Protein AF-A0A9D9YQU1-F1 (afdb_monomer_lite)

pLDDT: mean 90.92, std 12.23, range [33.59, 98.25]

Radius of gyration: 19.19 Å; chains: 1; bounding box: 47×37×56 Å

Secondary structure (DSSP, 8-state):
-----PPSEEEEEEE--TTBPPEEEEEEEBTTB---------BS--EEEEEEE-SS---SSEEEE-HHHHHHHHHHHHSPP-PPPPSSS---PPPSEEETTEEEEEETTEEEEEE-S-GGG--GGGEEETTEE-SEEEEE-SSS-EEEEEEETTEEEEEESSS-EEEE---SSSSPPEEEEE--TT-EEEEETTEEEEEETTEEEEEE--

Structure (mmCIF, N/CA/C/O backbone):
data_AF-A0A9D9YQU1-F1
#
_entry.id   AF-A0A9D9YQU1-F1
#
loop_
_atom_site.group_PDB
_atom_site.id
_atom_site.type_symbol
_atom_site.label_atom_id
_atom_site.label_alt_id
_atom_site.label_comp_id
_atom_site.label_asym_id
_atom_site.label_entity_id
_atom_site.label_seq_id
_atom_site.pdbx_PDB_ins_code
_atom_site.Cartn_x
_atom_site.Cartn_y
_atom_site.Cartn_z
_atom_site.occupancy
_atom_site.B_iso_or_equiv
_atom_site.auth_seq_id
_atom_site.auth_comp_id
_atom_site.auth_asym_id
_atom_site.auth_atom_id
_atom_site.pdbx_PDB_model_num
ATOM 1 N N . PHE A 1 1 ? 1.474 -16.912 -15.888 1.00 83.38 1 PHE A N 1
ATOM 2 C CA . PHE A 1 1 ? 1.389 -16.840 -17.361 1.00 83.38 1 PHE A CA 1
ATOM 3 C C . PHE A 1 1 ? 2.786 -16.543 -17.889 1.00 83.38 1 PHE A C 1
ATOM 5 O O . PHE A 1 1 ? 3.572 -15.971 -17.145 1.00 83.38 1 PHE A O 1
ATOM 12 N N . TYR A 1 2 ? 3.111 -16.957 -19.110 1.00 88.12 2 TYR A N 1
ATOM 13 C CA . TYR A 1 2 ? 4.392 -16.665 -19.755 1.00 88.12 2 TYR A CA 1
ATOM 14 C C . TYR A 1 2 ? 4.119 -16.351 -21.223 1.00 88.12 2 TYR A C 1
ATOM 16 O O . TYR A 1 2 ? 3.316 -17.043 -21.848 1.00 88.12 2 TYR A O 1
ATOM 24 N N . THR A 1 3 ? 4.758 -15.306 -21.735 1.00 89.88 3 THR A N 1
ATOM 25 C CA . THR A 1 3 ? 4.654 -14.881 -23.131 1.00 89.88 3 THR A CA 1
ATOM 26 C C . THR A 1 3 ? 6.068 -14.753 -23.671 1.00 89.88 3 THR A C 1
ATOM 28 O O . THR A 1 3 ? 6.873 -14.015 -23.101 1.00 89.88 3 THR A O 1
ATOM 31 N N . ASP A 1 4 ? 6.374 -15.472 -24.745 1.00 90.62 4 ASP A N 1
ATOM 32 C CA . ASP A 1 4 ? 7.670 -15.441 -25.416 1.00 90.62 4 ASP A CA 1
ATOM 33 C C . ASP A 1 4 ? 7.598 -14.719 -26.767 1.00 90.62 4 ASP A C 1
ATOM 35 O O . ASP A 1 4 ? 6.557 -14.198 -27.168 1.00 90.62 4 ASP A O 1
ATOM 39 N N . ASN A 1 5 ? 8.748 -14.641 -27.444 1.00 89.62 5 ASN A N 1
ATOM 40 C CA . ASN A 1 5 ? 8.887 -14.094 -28.798 1.00 89.62 5 ASN A CA 1
ATOM 41 C C . ASN A 1 5 ? 8.387 -12.646 -28.965 1.00 89.62 5 ASN A C 1
ATOM 43 O O . ASN A 1 5 ? 8.089 -12.203 -30.075 1.00 89.62 5 ASN A O 1
ATOM 47 N N . LEU A 1 6 ? 8.334 -11.884 -27.869 1.00 92.50 6 LEU A N 1
ATOM 48 C CA . LEU A 1 6 ? 8.072 -10.451 -27.906 1.00 92.50 6 LEU A CA 1
ATOM 49 C C . LEU A 1 6 ? 9.293 -9.711 -28.457 1.00 92.50 6 LEU A C 1
ATOM 51 O O . LEU A 1 6 ? 10.432 -9.946 -28.049 1.00 92.50 6 LEU A O 1
ATOM 55 N N . ILE A 1 7 ? 9.038 -8.787 -29.378 1.00 95.50 7 ILE A N 1
ATOM 56 C CA . ILE A 1 7 ? 10.050 -7.846 -29.857 1.00 95.50 7 ILE A CA 1
ATOM 57 C C . ILE A 1 7 ? 10.387 -6.889 -28.706 1.00 95.50 7 ILE A C 1
ATOM 59 O O . ILE A 1 7 ? 9.529 -6.551 -27.894 1.00 95.50 7 ILE A O 1
ATOM 63 N N . ALA A 1 8 ? 11.642 -6.446 -28.616 1.00 96.50 8 ALA A N 1
ATOM 64 C CA . ALA A 1 8 ? 12.021 -5.451 -27.618 1.00 96.50 8 ALA A CA 1
ATOM 65 C C . ALA A 1 8 ? 11.180 -4.171 -27.788 1.00 96.50 8 ALA A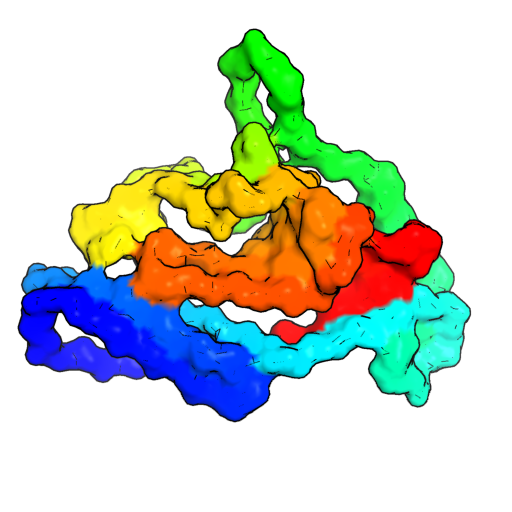 C 1
ATOM 67 O O . ALA A 1 8 ? 11.046 -3.645 -28.894 1.00 96.50 8 ALA A O 1
ATOM 68 N N . GLY A 1 9 ? 10.609 -3.677 -26.692 1.00 96.31 9 GLY A N 1
ATOM 69 C CA . GLY A 1 9 ? 9.658 -2.571 -26.724 1.00 96.31 9 GLY A CA 1
ATOM 70 C C . GLY A 1 9 ? 8.873 -2.420 -25.426 1.00 96.31 9 GLY A C 1
ATOM 71 O O . GLY A 1 9 ? 9.068 -3.169 -24.469 1.00 96.31 9 GLY A O 1
ATOM 72 N N . THR A 1 10 ? 7.977 -1.435 -25.390 1.00 96.50 10 THR A N 1
ATOM 73 C CA . THR A 1 10 ? 7.116 -1.169 -24.232 1.00 96.50 10 THR A CA 1
ATOM 74 C C . THR A 1 10 ? 5.716 -1.710 -24.477 1.00 96.50 10 THR A C 1
ATOM 76 O O . THR A 1 10 ? 5.076 -1.364 -25.468 1.00 96.50 10 THR A O 1
ATOM 79 N N . TYR A 1 11 ? 5.215 -2.502 -23.534 1.00 96.06 11 TYR A N 1
ATOM 80 C CA . TYR A 1 11 ? 3.905 -3.141 -23.596 1.00 96.06 11 TYR A CA 1
ATOM 81 C C . TYR A 1 11 ? 3.048 -2.732 -22.405 1.00 96.06 11 TYR A C 1
ATOM 83 O O . TYR A 1 11 ? 3.555 -2.572 -21.297 1.00 96.06 11 TYR A O 1
ATOM 91 N N . ALA A 1 12 ? 1.742 -2.592 -22.620 1.00 95.50 12 ALA A N 1
ATOM 92 C CA . ALA A 1 12 ? 0.774 -2.514 -21.536 1.00 95.50 12 ALA A CA 1
ATOM 93 C C . ALA A 1 12 ? 0.233 -3.921 -21.257 1.00 95.50 12 ALA A C 1
ATOM 95 O O . ALA A 1 12 ? -0.384 -4.533 -22.124 1.00 95.50 12 ALA A O 1
ATOM 96 N N . VAL A 1 13 ? 0.473 -4.429 -20.052 1.00 95.25 13 VAL A N 1
ATOM 97 C CA . VAL A 1 13 ? -0.111 -5.674 -19.555 1.00 95.25 13 VAL A CA 1
ATOM 98 C C . VAL A 1 13 ? -1.309 -5.315 -18.697 1.00 95.25 13 VAL A C 1
ATOM 100 O O . VAL A 1 13 ? -1.192 -4.498 -17.787 1.00 95.25 13 VAL A O 1
ATOM 103 N N . GLN A 1 14 ? -2.451 -5.929 -18.986 1.00 96.25 14 GLN A N 1
ATOM 104 C CA . GLN A 1 14 ? -3.671 -5.778 -18.207 1.00 96.25 14 GLN A CA 1
ATOM 105 C C . GLN A 1 14 ? -4.089 -7.135 -17.645 1.00 96.25 14 GLN A C 1
ATOM 107 O O . GLN A 1 14 ? -4.148 -8.126 -18.371 1.00 96.25 14 GLN A O 1
ATOM 112 N N . VAL A 1 15 ? -4.413 -7.161 -16.355 1.00 96.25 15 VAL A N 1
ATOM 113 C CA . VAL A 1 15 ? -5.007 -8.308 -15.670 1.00 96.25 15 VAL A CA 1
ATOM 114 C C . VAL A 1 15 ? -6.352 -7.872 -15.107 1.00 96.25 15 VAL A C 1
ATOM 116 O O . VAL A 1 15 ? -6.459 -6.858 -14.417 1.00 96.25 15 VAL A O 1
ATOM 119 N N . SER A 1 16 ? -7.400 -8.629 -15.416 1.00 95.88 16 SER A N 1
ATOM 120 C CA . SER A 1 16 ? -8.757 -8.364 -14.943 1.00 95.88 16 SER A CA 1
ATOM 121 C C . SER A 1 16 ? -9.336 -9.628 -14.320 1.00 95.88 16 SER A C 1
ATOM 123 O O . SER A 1 16 ? -9.203 -10.718 -14.874 1.00 95.88 16 SER A O 1
ATOM 125 N N . ARG A 1 17 ? -9.959 -9.473 -13.150 1.00 95.31 17 ARG A N 1
ATOM 126 C CA . ARG A 1 17 ? -10.663 -10.526 -12.415 1.00 95.31 17 ARG A CA 1
ATOM 127 C C . ARG A 1 17 ? -11.933 -9.924 -11.827 1.00 95.31 17 ARG A C 1
ATOM 129 O O . ARG A 1 17 ? -11.888 -8.814 -11.305 1.00 95.31 17 ARG A O 1
ATOM 136 N N . GLU A 1 18 ? -13.044 -10.646 -11.918 1.00 96.44 18 GLU A N 1
ATOM 137 C CA . GLU A 1 18 ? -14.323 -10.215 -11.348 1.00 96.44 18 GLU A CA 1
ATOM 138 C C . GLU A 1 18 ? -14.186 -9.898 -9.850 1.00 96.44 18 GLU A C 1
ATOM 140 O O . GLU A 1 18 ? -13.538 -10.644 -9.117 1.00 96.44 18 GLU A O 1
ATOM 145 N N . GLY A 1 19 ? -14.756 -8.770 -9.411 1.00 95.31 19 GLY A N 1
ATOM 146 C CA . GLY A 1 19 ? -14.676 -8.291 -8.026 1.00 95.31 19 GLY A CA 1
ATOM 147 C C . GLY A 1 19 ? -13.364 -7.591 -7.643 1.00 95.31 19 GLY A C 1
ATOM 148 O O . GLY A 1 19 ? -13.228 -7.158 -6.500 1.00 95.31 19 GLY A O 1
ATOM 149 N N . TYR A 1 20 ? -12.405 -7.444 -8.565 1.00 96.56 20 TYR A N 1
ATOM 150 C CA . TYR A 1 20 ? -11.115 -6.783 -8.329 1.00 96.56 20 TYR A CA 1
ATOM 151 C C . TYR A 1 20 ? -10.915 -5.589 -9.263 1.00 96.56 20 TYR A C 1
ATOM 153 O O . TYR A 1 20 ? -11.431 -5.554 -10.381 1.00 96.56 20 TYR A O 1
ATOM 161 N N . TYR A 1 21 ? -10.139 -4.600 -8.813 1.00 95.19 21 TYR A N 1
ATOM 162 C CA . TYR A 1 21 ? -9.719 -3.503 -9.677 1.00 95.19 21 TYR A CA 1
ATOM 163 C C . TYR A 1 21 ? -8.895 -4.057 -10.849 1.00 95.19 21 TYR A C 1
ATOM 165 O O . TYR A 1 21 ? -8.026 -4.908 -10.630 1.00 95.19 21 TYR A O 1
ATOM 173 N N . PRO A 1 22 ? -9.138 -3.599 -12.093 1.00 96.00 22 PRO A N 1
ATOM 174 C CA . PRO A 1 22 ? -8.285 -3.968 -13.209 1.00 96.00 22 PRO A CA 1
ATOM 175 C C . PRO A 1 22 ? -6.876 -3.446 -12.937 1.00 96.00 22 PRO A C 1
ATOM 177 O O . PRO A 1 22 ? -6.675 -2.266 -12.650 1.00 96.00 22 PRO A O 1
ATOM 180 N N . TRP A 1 23 ? -5.899 -4.335 -13.035 1.00 97.06 23 TRP A N 1
ATOM 181 C CA . TRP A 1 23 ? -4.501 -3.994 -12.841 1.00 97.06 23 TRP A CA 1
ATOM 182 C C . TRP A 1 23 ? -3.849 -3.802 -14.208 1.00 97.06 23 TRP A C 1
ATOM 184 O O . TRP A 1 23 ? -3.969 -4.664 -15.080 1.00 97.06 23 TRP A O 1
ATOM 194 N N . VAL A 1 24 ? -3.184 -2.663 -14.411 1.00 96.44 24 VAL A N 1
ATOM 195 C CA . VAL A 1 24 ? -2.515 -2.317 -15.671 1.00 96.44 24 VAL A CA 1
ATOM 196 C C . VAL A 1 24 ? -1.088 -1.886 -15.384 1.00 96.44 24 VAL A C 1
ATOM 198 O O . VAL A 1 24 ? -0.846 -1.045 -14.519 1.00 96.44 24 VAL A O 1
ATOM 201 N N . LYS A 1 25 ? -0.137 -2.402 -16.162 1.00 96.00 25 LYS A N 1
ATOM 202 C CA . LYS A 1 25 ? 1.274 -2.049 -16.032 1.00 96.00 25 LYS A CA 1
ATOM 203 C C . LYS A 1 25 ? 1.945 -1.872 -17.383 1.00 96.00 25 LYS A C 1
ATOM 205 O O . LYS A 1 25 ? 1.753 -2.675 -18.289 1.00 96.00 25 LYS A O 1
ATOM 210 N N . LYS A 1 26 ? 2.749 -0.821 -17.518 1.00 96.56 26 LYS A N 1
ATOM 211 C CA . LYS A 1 26 ? 3.647 -0.597 -18.649 1.00 96.56 26 LYS A CA 1
ATOM 212 C C . LYS A 1 26 ? 4.983 -1.253 -18.331 1.00 96.56 26 LYS A C 1
ATOM 214 O O . LYS A 1 26 ? 5.669 -0.853 -17.395 1.00 96.56 26 LYS A O 1
ATOM 219 N N . LEU A 1 27 ? 5.336 -2.255 -19.120 1.00 95.88 27 LEU A N 1
ATOM 220 C CA . LEU A 1 27 ? 6.551 -3.040 -18.967 1.00 95.88 27 LEU A CA 1
ATOM 221 C C . LEU A 1 27 ? 7.450 -2.827 -20.177 1.00 95.88 27 LEU A C 1
ATOM 223 O O . LEU A 1 27 ? 6.979 -2.837 -21.313 1.00 95.88 27 LEU A O 1
ATOM 227 N N . THR A 1 28 ? 8.745 -2.673 -19.929 1.00 96.56 28 THR A N 1
ATOM 228 C CA . THR A 1 28 ? 9.757 -2.687 -20.988 1.00 96.56 28 THR A CA 1
ATOM 229 C C . THR A 1 28 ? 10.269 -4.113 -21.151 1.00 96.56 28 THR A C 1
ATOM 231 O O . THR A 1 28 ? 10.698 -4.728 -20.175 1.00 96.56 28 THR A O 1
ATOM 234 N N . VAL A 1 29 ? 10.224 -4.633 -22.374 1.00 96.25 29 VAL A N 1
ATOM 235 C CA . VAL A 1 29 ? 10.847 -5.895 -22.782 1.00 96.25 29 VAL A CA 1
ATOM 236 C C . VAL A 1 29 ? 12.174 -5.570 -23.454 1.00 96.25 29 VAL A C 1
ATOM 238 O O . VAL A 1 29 ? 12.223 -4.782 -24.401 1.00 96.25 29 VAL A O 1
ATOM 241 N N . GLU A 1 30 ? 13.252 -6.177 -22.965 1.00 95.69 30 GLU A N 1
ATOM 242 C CA . GLU A 1 30 ? 14.604 -6.024 -23.504 1.00 95.69 30 GLU A CA 1
ATOM 243 C C . GLU A 1 30 ? 15.074 -7.343 -24.126 1.00 95.69 30 GLU A C 1
ATOM 245 O O . GLU A 1 30 ? 14.664 -8.432 -23.721 1.00 95.69 30 GLU A O 1
ATOM 250 N N . ALA A 1 31 ? 15.937 -7.265 -25.140 1.00 93.75 31 ALA A N 1
ATOM 251 C CA . ALA A 1 31 ? 16.423 -8.463 -25.809 1.00 93.75 31 ALA A CA 1
ATOM 252 C C . ALA A 1 31 ? 17.203 -9.348 -24.824 1.00 93.75 31 ALA A C 1
ATOM 254 O O . ALA A 1 31 ? 18.148 -8.887 -24.187 1.00 93.75 31 ALA A O 1
ATOM 255 N N . ARG A 1 32 ? 16.846 -10.639 -24.769 1.00 90.44 32 ARG A N 1
ATOM 256 C CA . ARG A 1 32 ? 17.517 -11.674 -23.957 1.00 90.44 32 ARG A CA 1
ATOM 257 C C . ARG A 1 32 ? 17.417 -11.481 -22.437 1.00 90.44 32 ARG A C 1
ATOM 259 O O . ARG A 1 32 ? 18.119 -12.179 -21.711 1.00 90.44 32 ARG A O 1
ATOM 266 N N . ILE A 1 33 ? 16.552 -10.589 -21.955 1.00 92.44 33 ILE A N 1
ATOM 267 C CA . ILE A 1 33 ? 16.298 -10.405 -20.522 1.00 92.44 33 ILE A CA 1
ATOM 268 C C . ILE A 1 33 ? 14.815 -10.647 -20.255 1.00 92.44 33 ILE A C 1
ATOM 270 O O . ILE A 1 33 ? 13.953 -10.145 -20.974 1.00 92.44 33 ILE A O 1
ATOM 274 N N . VAL A 1 34 ? 14.517 -11.441 -19.229 1.00 91.56 34 VAL A N 1
ATOM 275 C CA . VAL A 1 34 ? 13.138 -11.699 -18.809 1.00 91.56 34 VAL A CA 1
ATOM 276 C C . VAL A 1 34 ? 12.621 -10.498 -18.026 1.00 91.56 34 VAL A C 1
ATOM 278 O O . VAL A 1 34 ? 13.242 -10.077 -17.054 1.00 91.56 34 VAL A O 1
ATOM 281 N N . THR A 1 35 ? 11.464 -9.977 -18.433 1.00 92.75 35 THR A N 1
ATOM 282 C CA . THR A 1 35 ? 10.693 -9.016 -17.640 1.00 92.75 35 THR A CA 1
ATOM 283 C C . THR A 1 35 ? 9.633 -9.770 -16.847 1.00 92.75 35 THR A C 1
ATOM 285 O O . THR A 1 35 ? 8.700 -10.320 -17.430 1.00 92.75 35 THR A O 1
ATOM 288 N N . ASP A 1 36 ? 9.755 -9.785 -15.525 1.00 92.50 36 ASP A N 1
ATOM 289 C CA . ASP A 1 36 ? 8.775 -10.360 -14.607 1.00 92.50 36 ASP A CA 1
ATOM 290 C C . ASP A 1 36 ? 7.974 -9.267 -13.880 1.00 92.50 36 ASP A C 1
ATOM 292 O O . ASP A 1 36 ? 8.410 -8.123 -13.705 1.00 92.50 36 ASP A O 1
ATOM 296 N N . VAL A 1 37 ? 6.751 -9.611 -13.479 1.00 92.94 37 VAL A N 1
ATOM 297 C CA . VAL A 1 37 ? 5.868 -8.739 -12.701 1.00 92.94 37 VAL A CA 1
ATOM 298 C C . VAL A 1 37 ? 4.844 -9.577 -11.942 1.00 92.94 37 VAL A C 1
ATOM 300 O O . VAL A 1 37 ? 4.431 -10.643 -12.406 1.00 92.94 37 VAL A O 1
ATOM 303 N N . PHE A 1 38 ? 4.394 -9.066 -10.800 1.00 92.19 38 PHE A N 1
ATOM 304 C CA . PHE A 1 38 ? 3.285 -9.628 -10.040 1.00 92.19 38 PHE A CA 1
ATOM 305 C C . PHE A 1 38 ? 2.081 -8.695 -10.142 1.00 92.19 38 PHE A C 1
ATOM 307 O O . PHE A 1 38 ? 2.203 -7.498 -9.901 1.00 92.19 38 PHE A O 1
ATOM 314 N N . ALA A 1 39 ? 0.919 -9.237 -10.506 1.00 94.12 39 ALA A N 1
ATOM 315 C CA . ALA A 1 39 ? -0.306 -8.449 -10.552 1.00 94.12 39 ALA A CA 1
ATOM 316 C C . ALA A 1 39 ? -0.767 -8.120 -9.126 1.00 94.12 39 ALA A C 1
ATOM 318 O O . ALA A 1 39 ? -1.027 -9.027 -8.331 1.00 94.12 39 ALA A O 1
ATOM 319 N N . PHE A 1 40 ? -0.894 -6.831 -8.812 1.00 95.88 40 PHE A N 1
ATOM 320 C CA . PHE A 1 40 ? -1.419 -6.375 -7.531 1.00 95.88 40 PHE A CA 1
ATOM 321 C C . PHE A 1 40 ? -2.952 -6.370 -7.566 1.00 95.88 40 PHE A C 1
ATOM 323 O O . PHE A 1 40 ? -3.576 -5.477 -8.139 1.00 95.88 40 PHE A O 1
ATOM 330 N N . LEU A 1 41 ? -3.564 -7.414 -7.001 1.00 94.44 41 LEU A N 1
ATOM 331 C CA . LEU A 1 41 ? -5.010 -7.634 -7.061 1.00 94.44 41 LEU A CA 1
ATOM 332 C C . LEU A 1 41 ? -5.694 -7.078 -5.810 1.00 94.44 41 LEU A C 1
ATOM 334 O O . LEU A 1 41 ? -5.691 -7.723 -4.766 1.00 94.44 41 LEU A O 1
ATOM 338 N N . VAL A 1 42 ? -6.336 -5.917 -5.945 1.00 95.06 42 VAL A N 1
ATOM 339 C CA . VAL A 1 42 ? -7.113 -5.286 -4.867 1.00 95.06 42 VAL A CA 1
ATOM 340 C C . VAL A 1 42 ? -8.616 -5.499 -5.107 1.00 95.06 42 VAL A C 1
ATOM 342 O O . VAL A 1 42 ? -9.087 -5.195 -6.207 1.00 95.06 42 VAL A O 1
ATOM 345 N N . PRO A 1 43 ? -9.378 -6.040 -4.140 1.00 94.31 43 PRO A N 1
ATOM 346 C CA . PRO A 1 43 ? -10.834 -6.162 -4.241 1.00 94.31 43 PRO A CA 1
ATOM 347 C C . PRO A 1 43 ? -11.514 -4.794 -4.388 1.00 94.31 43 PRO A C 1
ATOM 349 O O . PRO A 1 43 ? -11.090 -3.821 -3.770 1.00 94.31 43 PRO A O 1
ATOM 352 N N . GLN A 1 44 ? -12.593 -4.718 -5.169 1.00 93.56 44 GLN A N 1
ATOM 353 C CA . GLN A 1 44 ? -13.407 -3.499 -5.308 1.00 93.56 44 GLN A CA 1
ATOM 354 C C . GLN A 1 44 ? -14.333 -3.262 -4.113 1.00 93.56 44 GLN A C 1
ATOM 356 O O . GLN A 1 44 ? -14.678 -2.122 -3.817 1.00 93.56 44 GLN A O 1
ATOM 361 N N . SER A 1 45 ? -14.741 -4.333 -3.434 1.00 89.38 45 SER A N 1
ATOM 362 C CA . SER A 1 45 ? -15.584 -4.274 -2.244 1.00 89.38 45 SER A CA 1
ATOM 363 C C . SER A 1 45 ? -14.761 -4.628 -1.010 1.00 89.38 45 SER A C 1
ATOM 365 O O . SER A 1 45 ? -14.569 -5.805 -0.700 1.00 89.38 45 SER A O 1
ATOM 367 N N . THR A 1 46 ? -14.278 -3.614 -0.302 1.00 90.75 46 THR A N 1
ATOM 368 C CA . THR A 1 46 ? -13.793 -3.781 1.070 1.00 90.75 46 THR A CA 1
ATOM 369 C C . THR A 1 46 ? -14.964 -3.641 2.036 1.00 90.75 46 THR A C 1
ATOM 371 O O . THR A 1 46 ? -15.911 -2.888 1.797 1.00 90.75 46 THR A O 1
ATOM 374 N N . LEU A 1 47 ? -14.925 -4.395 3.131 1.00 92.12 47 LEU A N 1
ATOM 375 C CA . LEU A 1 47 ? -15.899 -4.268 4.206 1.00 92.12 47 LEU A CA 1
ATOM 376 C C . LEU A 1 47 ? -15.334 -3.324 5.255 1.00 92.12 47 LEU A C 1
ATOM 378 O O . LEU A 1 47 ? -14.248 -3.567 5.775 1.00 92.12 47 LEU A O 1
ATOM 382 N N . ILE A 1 48 ? -16.085 -2.272 5.570 1.00 94.50 48 ILE A N 1
ATOM 383 C CA . ILE A 1 48 ? -15.789 -1.365 6.676 1.00 94.50 48 ILE A CA 1
ATOM 384 C C . ILE A 1 48 ? -16.833 -1.634 7.749 1.00 94.50 48 ILE A C 1
ATOM 386 O O . ILE A 1 48 ? -18.022 -1.403 7.526 1.00 94.50 48 ILE A O 1
ATOM 390 N N . ARG A 1 49 ? -16.398 -2.147 8.900 1.00 94.50 49 ARG A N 1
ATOM 391 C CA . ARG A 1 49 ? -17.288 -2.460 10.022 1.00 94.50 49 ARG A CA 1
ATOM 392 C C . ARG A 1 49 ? -16.863 -1.701 11.260 1.00 94.50 49 ARG A C 1
ATOM 394 O O . ARG A 1 49 ? -15.694 -1.761 11.632 1.00 94.50 49 ARG A O 1
ATOM 401 N N . GLU A 1 50 ? -17.798 -1.018 11.909 1.00 95.81 50 GLU A N 1
ATOM 402 C CA . GLU A 1 50 ? -17.530 -0.408 13.213 1.00 95.81 50 GLU A CA 1
ATOM 403 C C . GLU A 1 50 ? -17.257 -1.506 14.247 1.00 95.81 50 GLU A C 1
ATOM 405 O O . GLU A 1 50 ? -17.890 -2.562 14.232 1.00 95.81 50 GLU A O 1
ATOM 410 N N . ILE A 1 51 ? -16.275 -1.292 15.114 1.00 95.50 51 ILE A N 1
ATOM 411 C CA . ILE A 1 51 ? -15.862 -2.253 16.130 1.00 95.50 51 ILE A CA 1
ATOM 412 C C . ILE A 1 51 ? -16.544 -1.901 17.448 1.00 95.50 51 ILE A C 1
ATOM 414 O O . ILE A 1 51 ? -16.289 -0.845 18.028 1.00 95.50 51 ILE A O 1
ATOM 418 N N . GLU A 1 52 ? -17.324 -2.842 17.971 1.00 94.56 52 GLU A N 1
ATOM 419 C CA . GLU A 1 52 ? -18.041 -2.691 19.235 1.00 94.56 52 GLU A CA 1
ATOM 420 C C . GLU A 1 52 ? -17.693 -3.806 20.222 1.00 94.56 52 GLU A C 1
ATOM 422 O O . GLU A 1 52 ? -17.427 -4.950 19.848 1.00 94.56 52 GLU A O 1
ATOM 427 N N . ILE A 1 53 ? -17.741 -3.480 21.517 1.00 92.75 53 ILE A N 1
ATOM 428 C CA . ILE A 1 53 ? -17.631 -4.478 22.583 1.00 92.75 53 ILE A CA 1
ATOM 429 C C . ILE A 1 53 ? -18.982 -5.183 22.713 1.00 92.75 53 ILE A C 1
ATOM 431 O O . ILE A 1 53 ? -19.917 -4.628 23.290 1.00 92.75 53 ILE A O 1
ATOM 435 N N . ARG A 1 54 ? -19.083 -6.413 22.205 1.00 88.25 54 ARG A N 1
ATOM 436 C CA . ARG A 1 54 ? -20.305 -7.223 22.284 1.00 88.25 54 ARG A CA 1
ATOM 437 C C . ARG A 1 54 ? -19.978 -8.714 22.209 1.00 88.25 54 ARG A C 1
ATOM 439 O O . ARG A 1 54 ? -18.979 -9.104 21.615 1.00 88.25 54 ARG A O 1
ATOM 446 N N . GLU A 1 55 ? -20.848 -9.541 22.777 1.00 77.62 55 GLU A N 1
ATOM 447 C CA . GLU A 1 55 ? -20.823 -10.994 22.587 1.00 77.62 55 GLU A CA 1
ATOM 448 C C . GLU A 1 55 ? -21.530 -11.363 21.270 1.00 77.62 55 GLU A C 1
ATOM 450 O O . GLU A 1 55 ? -22.698 -11.024 21.072 1.00 77.62 55 GLU A O 1
ATOM 455 N N . GLY A 1 56 ? -20.826 -12.057 20.370 1.00 67.94 56 GLY A N 1
ATOM 456 C CA . GLY A 1 56 ? -21.367 -12.576 19.107 1.00 67.94 56 GLY A CA 1
ATOM 457 C C . GLY A 1 56 ? -21.374 -11.594 17.921 1.00 67.94 56 GLY A C 1
ATOM 458 O O . GLY A 1 56 ? -21.816 -10.442 18.018 1.00 67.94 56 GLY A O 1
ATOM 459 N N . ASP A 1 57 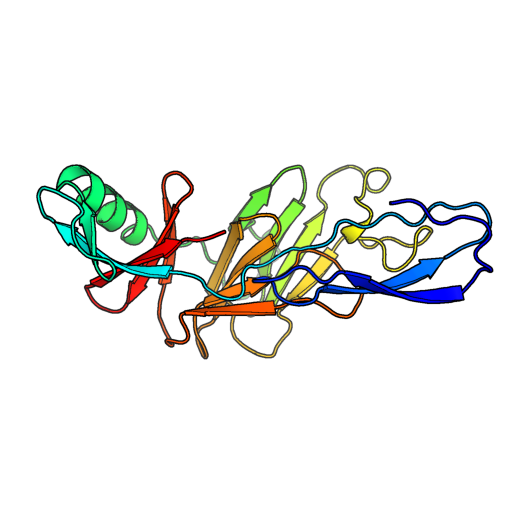? -20.923 -12.084 16.760 1.00 72.19 57 ASP A N 1
ATOM 460 C CA . ASP A 1 57 ? -20.848 -11.335 15.498 1.00 72.19 57 ASP A CA 1
ATOM 461 C C . ASP A 1 57 ? -22.041 -11.694 14.594 1.00 72.19 57 ASP A C 1
ATOM 463 O O . ASP A 1 57 ? -22.005 -12.657 13.832 1.00 72.19 57 ASP A O 1
ATOM 467 N N . THR A 1 58 ? -23.153 -10.971 14.747 1.00 63.00 58 THR A N 1
ATOM 468 C CA . THR A 1 58 ? -24.407 -11.216 14.005 1.00 63.00 58 THR A CA 1
ATOM 469 C C . THR A 1 58 ? -24.771 -10.094 13.030 1.00 63.00 58 THR A C 1
ATOM 471 O O . THR A 1 58 ? -25.797 -10.186 12.360 1.00 63.00 58 THR A O 1
ATOM 474 N N . ALA A 1 59 ? -23.963 -9.031 12.943 1.00 69.81 59 ALA A N 1
ATOM 475 C CA . ALA A 1 59 ? -24.259 -7.847 12.137 1.00 69.81 59 ALA A CA 1
ATOM 476 C C . ALA A 1 59 ? -23.280 -7.716 10.962 1.00 69.81 59 ALA A C 1
ATOM 478 O O . ALA A 1 59 ? -22.082 -7.920 11.110 1.00 69.81 59 ALA A O 1
ATOM 479 N N . SER A 1 60 ? -23.780 -7.335 9.785 1.00 70.31 60 SER A N 1
ATOM 480 C CA . SER A 1 60 ? -22.947 -7.131 8.590 1.00 70.31 60 SER A CA 1
ATOM 481 C C . SER A 1 60 ? -22.119 -5.841 8.643 1.00 70.31 60 SER A C 1
ATOM 483 O O . SER A 1 60 ? -21.075 -5.757 8.001 1.00 70.31 60 SER A O 1
ATOM 485 N N . THR A 1 61 ? -22.565 -4.847 9.416 1.00 82.25 61 THR A N 1
ATOM 486 C CA . THR A 1 61 ? -21.963 -3.505 9.522 1.00 82.25 61 THR A CA 1
ATOM 487 C C . THR A 1 61 ? -21.126 -3.294 10.781 1.00 82.25 61 THR A C 1
ATOM 489 O O . THR A 1 61 ? -20.413 -2.299 10.878 1.00 82.25 61 THR A O 1
ATOM 492 N N . THR A 1 62 ? -21.203 -4.212 11.743 1.00 89.56 62 THR A N 1
ATOM 493 C CA . THR A 1 62 ? -20.542 -4.092 13.045 1.00 89.56 62 THR A CA 1
ATOM 494 C C . THR A 1 62 ? -19.752 -5.357 13.301 1.00 89.56 62 THR A C 1
ATOM 496 O O . THR A 1 62 ? -20.292 -6.447 13.160 1.00 89.56 62 THR A O 1
ATOM 499 N N . ARG A 1 63 ? -18.490 -5.213 13.696 1.00 92.19 63 ARG A N 1
ATOM 500 C CA . ARG A 1 63 ? -17.636 -6.306 14.146 1.00 92.19 63 ARG A CA 1
ATOM 501 C C . ARG A 1 63 ? -17.660 -6.337 15.670 1.00 92.19 63 ARG A C 1
ATOM 503 O O . ARG A 1 63 ? -17.075 -5.474 16.325 1.00 92.19 63 ARG A O 1
ATOM 510 N N . ALA A 1 64 ? -18.323 -7.341 16.230 1.00 92.25 64 ALA A N 1
ATOM 511 C CA . ALA A 1 64 ? -18.307 -7.560 17.671 1.00 92.25 64 ALA A CA 1
ATOM 512 C C . ALA A 1 64 ? -16.951 -8.129 18.118 1.00 92.25 64 ALA A C 1
ATOM 514 O O . ALA A 1 64 ? -16.471 -9.119 17.564 1.00 92.25 64 ALA A O 1
ATOM 515 N N . VAL A 1 65 ? -16.336 -7.515 19.128 1.00 93.12 65 VAL A N 1
ATOM 516 C CA . VAL A 1 65 ? -15.073 -7.978 19.717 1.00 93.12 65 VAL A CA 1
ATOM 517 C C . VAL A 1 65 ? -15.170 -8.071 21.235 1.00 93.12 65 VAL A C 1
ATOM 519 O O . VAL A 1 65 ? -15.947 -7.370 21.887 1.00 93.12 65 VAL A O 1
ATOM 522 N N . SER A 1 66 ? -14.318 -8.907 21.828 1.00 93.69 66 SER A N 1
ATOM 523 C CA . SER A 1 66 ? -14.185 -8.946 23.285 1.00 93.69 66 SER A CA 1
ATOM 524 C C . SER A 1 66 ? -13.604 -7.632 23.822 1.00 93.69 66 SER A C 1
ATOM 526 O O . SER A 1 66 ? -12.823 -6.946 23.156 1.00 93.69 66 SER A O 1
ATOM 528 N N . LYS A 1 67 ? -13.881 -7.313 25.092 1.00 94.56 67 LYS A N 1
ATOM 529 C CA . LYS A 1 67 ? -13.269 -6.154 25.769 1.00 94.56 67 LYS A CA 1
ATOM 530 C C . LYS A 1 67 ? -11.735 -6.204 25.747 1.00 94.56 67 LYS A C 1
ATOM 532 O O . LYS A 1 67 ? -11.082 -5.165 25.667 1.00 94.56 67 LYS A O 1
ATOM 537 N N . ASN A 1 68 ? -11.148 -7.399 25.822 1.00 94.81 68 ASN A N 1
ATOM 538 C CA . ASN A 1 68 ? -9.696 -7.569 25.786 1.00 94.81 68 ASN A CA 1
ATOM 539 C C . ASN A 1 68 ? -9.110 -7.232 24.406 1.00 94.81 68 ASN A C 1
ATOM 541 O O . ASN A 1 68 ? -8.094 -6.540 24.308 1.00 94.81 68 ASN A O 1
ATOM 545 N N . GLU A 1 69 ? -9.776 -7.671 23.340 1.00 94.44 69 GLU A N 1
ATOM 546 C CA . GLU A 1 69 ? -9.394 -7.327 21.972 1.00 94.44 69 GLU A CA 1
ATOM 547 C C . GLU A 1 69 ? -9.563 -5.824 21.712 1.00 94.44 69 GLU A C 1
ATOM 549 O O . GLU A 1 69 ? -8.618 -5.172 21.272 1.00 94.44 69 GLU A O 1
ATOM 554 N N . TYR A 1 70 ? -10.688 -5.231 22.120 1.00 95.06 70 TYR A N 1
ATOM 555 C CA . TYR A 1 70 ? -10.900 -3.784 22.018 1.00 95.06 70 TYR A CA 1
ATOM 556 C C . TYR A 1 70 ? -9.792 -2.980 22.718 1.00 95.06 70 TYR A C 1
ATOM 558 O O . TYR A 1 70 ? -9.219 -2.042 22.161 1.00 95.06 70 TYR A O 1
ATOM 566 N N . ASN A 1 71 ? -9.409 -3.391 23.931 1.00 95.62 71 ASN A N 1
ATOM 567 C CA . ASN A 1 71 ? -8.309 -2.770 24.671 1.00 95.62 71 ASN A CA 1
ATOM 568 C C . ASN A 1 71 ? -6.952 -2.911 23.964 1.00 95.62 71 ASN A C 1
ATOM 570 O O . ASN A 1 71 ? -6.058 -2.090 24.183 1.00 95.62 71 ASN A O 1
ATOM 574 N N . THR A 1 72 ? -6.778 -3.930 23.121 1.00 95.88 72 THR A N 1
ATOM 575 C CA . THR A 1 72 ? -5.577 -4.088 22.293 1.00 95.88 72 THR A CA 1
ATOM 576 C C . THR A 1 72 ? -5.519 -2.995 21.228 1.00 95.88 72 THR A C 1
ATOM 578 O O . THR A 1 72 ? -4.463 -2.384 21.052 1.00 95.88 72 THR A O 1
ATOM 581 N N . PHE A 1 73 ? -6.652 -2.653 20.607 1.00 95.25 73 PHE A N 1
ATOM 582 C CA . PHE A 1 73 ? -6.745 -1.516 19.687 1.00 95.25 73 PHE A CA 1
ATOM 583 C C . PHE A 1 73 ? -6.474 -0.193 20.407 1.00 95.25 73 PHE A C 1
ATOM 585 O O . PHE A 1 73 ? -5.595 0.560 19.991 1.00 95.25 73 PHE A O 1
ATOM 592 N N . VAL A 1 74 ? -7.114 0.055 21.554 1.00 95.62 74 VAL A N 1
ATOM 593 C CA . VAL A 1 74 ? -6.865 1.268 22.357 1.00 95.62 74 VAL A CA 1
ATOM 594 C C . VAL A 1 74 ? -5.370 1.448 22.651 1.00 95.62 74 VAL A C 1
ATOM 596 O O . VAL A 1 74 ? -4.814 2.523 22.420 1.00 95.62 74 VAL A O 1
ATOM 599 N N . LYS A 1 75 ? -4.688 0.384 23.094 1.00 95.44 75 LYS A N 1
ATOM 600 C CA . LYS A 1 75 ? -3.240 0.409 23.357 1.00 95.44 75 LYS A CA 1
ATOM 601 C C . LYS A 1 75 ? -2.416 0.648 22.090 1.00 95.44 75 LYS A C 1
ATOM 603 O O . LYS A 1 75 ? -1.439 1.393 22.145 1.00 95.44 75 LYS A O 1
ATOM 608 N N . ALA A 1 76 ? -2.789 0.045 20.962 1.00 94.12 76 ALA A N 1
ATOM 609 C CA . ALA A 1 76 ? -2.086 0.219 19.691 1.00 94.12 76 ALA A CA 1
ATOM 610 C C . ALA A 1 76 ? -2.135 1.674 19.189 1.00 94.12 76 ALA A C 1
ATOM 612 O O . ALA A 1 76 ? -1.138 2.186 18.674 1.00 94.12 76 ALA A O 1
ATOM 613 N N . PHE A 1 77 ? -3.263 2.359 19.390 1.00 94.38 77 PHE A N 1
ATOM 614 C CA . PHE A 1 77 ? -3.446 3.758 18.991 1.00 94.38 77 PHE A CA 1
ATOM 615 C C . PHE A 1 77 ? -2.945 4.777 20.023 1.00 94.38 77 PHE A C 1
ATOM 617 O O . PHE A 1 77 ? -2.715 5.929 19.668 1.00 94.38 77 PHE A O 1
ATOM 624 N N . ALA A 1 78 ? -2.721 4.375 21.277 1.00 91.25 78 ALA A N 1
ATOM 625 C CA . ALA A 1 78 ? -2.046 5.217 22.268 1.00 91.25 78 ALA A CA 1
ATOM 626 C C . ALA A 1 78 ? -0.540 5.379 21.980 1.00 91.25 78 ALA A C 1
ATOM 628 O O . ALA A 1 78 ? 0.081 6.349 22.418 1.00 91.25 78 ALA A O 1
ATOM 629 N N . ARG A 1 79 ? 0.064 4.443 21.234 1.00 83.31 79 ARG A N 1
ATOM 630 C CA . ARG A 1 79 ? 1.461 4.545 20.796 1.00 83.31 79 ARG A CA 1
ATOM 631 C C . ARG A 1 79 ? 1.590 5.635 19.735 1.00 83.31 79 ARG A C 1
ATOM 633 O O . ARG A 1 79 ? 0.926 5.571 18.695 1.00 83.31 79 ARG A O 1
ATOM 640 N N . LYS A 1 80 ? 2.478 6.603 19.981 1.00 76.56 80 LYS A N 1
ATOM 641 C CA . LYS A 1 80 ? 2.872 7.586 18.966 1.00 76.56 80 LYS A CA 1
ATOM 642 C C . LYS A 1 80 ? 3.491 6.855 17.775 1.00 76.56 80 LYS A C 1
ATOM 644 O O . LYS A 1 80 ? 4.306 5.955 17.961 1.00 76.56 80 LYS A O 1
ATOM 649 N N . ILE A 1 81 ? 3.087 7.247 16.571 1.00 70.94 81 ILE A N 1
ATOM 650 C CA . ILE A 1 81 ? 3.788 6.847 15.350 1.00 70.94 81 ILE A CA 1
ATOM 651 C C . ILE A 1 81 ? 5.143 7.542 15.404 1.00 70.94 81 ILE A C 1
ATOM 653 O O . ILE A 1 81 ? 5.207 8.740 15.692 1.00 70.94 81 ILE A O 1
ATOM 657 N N . VAL A 1 82 ? 6.216 6.792 15.176 1.00 61.03 82 VAL A N 1
ATOM 658 C CA . VAL A 1 82 ? 7.535 7.386 14.980 1.00 61.03 82 VAL A CA 1
ATOM 659 C C . VAL A 1 82 ? 7.510 8.026 13.595 1.00 61.03 82 VAL A C 1
ATOM 661 O O . VAL A 1 82 ? 7.759 7.370 12.594 1.00 61.03 82 VAL A O 1
ATOM 664 N N . SER A 1 83 ? 7.102 9.290 13.522 1.00 52.38 83 SER A N 1
ATOM 665 C CA . SER A 1 83 ? 7.317 10.117 12.337 1.00 52.38 83 SER A CA 1
ATOM 666 C C . SER A 1 83 ? 8.751 10.649 12.409 1.00 52.38 83 SER A C 1
ATOM 668 O O . SER A 1 83 ? 9.173 11.110 13.473 1.00 52.38 83 SER A O 1
ATOM 670 N N . ALA A 1 84 ? 9.507 10.559 11.311 1.00 47.50 84 ALA A N 1
ATOM 671 C CA . ALA A 1 84 ? 10.865 11.095 11.233 1.00 47.50 84 ALA A CA 1
ATOM 672 C C . ALA A 1 84 ? 10.897 12.592 11.626 1.00 47.50 84 ALA A C 1
ATOM 674 O O . ALA A 1 84 ? 9.906 13.302 11.416 1.00 47.50 84 ALA A O 1
ATOM 675 N N . PRO A 1 85 ? 11.997 13.084 12.229 1.00 41.75 85 PRO A N 1
ATOM 676 C CA . PRO A 1 85 ? 12.059 14.450 12.730 1.00 41.75 85 PRO A CA 1
ATOM 677 C C . PRO A 1 85 ? 11.997 15.469 11.586 1.00 41.75 85 PRO A C 1
ATOM 679 O O . PRO A 1 85 ? 12.724 15.375 10.602 1.00 41.75 85 PRO A O 1
ATOM 682 N N . THR A 1 86 ? 11.146 16.481 11.749 1.00 43.31 86 THR A N 1
ATOM 683 C CA . THR A 1 86 ? 11.136 17.694 10.925 1.00 43.31 86 THR A CA 1
ATOM 684 C C . THR A 1 86 ? 12.359 18.561 11.235 1.00 43.31 86 THR A C 1
ATOM 686 O O . THR A 1 86 ? 12.490 19.052 12.353 1.00 43.31 86 THR A O 1
ATOM 689 N N . GLN A 1 87 ? 13.167 18.790 10.195 1.00 42.06 87 GLN A N 1
ATOM 690 C CA . GLN A 1 87 ? 14.249 19.775 10.034 1.00 42.06 87 GLN A CA 1
ATOM 691 C C . GLN A 1 87 ? 15.570 19.588 10.808 1.00 42.06 87 GLN A C 1
ATOM 693 O O . GLN A 1 87 ? 15.623 19.591 12.033 1.00 42.06 87 GLN A O 1
ATOM 698 N N . GLY A 1 88 ? 16.672 19.631 10.042 1.00 40.22 88 GLY A N 1
ATOM 699 C CA . GLY A 1 88 ? 17.858 20.403 10.438 1.00 40.22 88 GLY A CA 1
ATOM 700 C C . GLY A 1 88 ? 19.175 19.662 10.663 1.00 40.22 88 GLY A C 1
ATOM 701 O O . GLY A 1 88 ? 20.153 20.307 11.028 1.00 40.22 88 GLY A O 1
ATOM 702 N N . GLY A 1 89 ? 19.263 18.354 10.431 1.00 33.59 89 GLY A N 1
ATOM 703 C CA . GLY A 1 89 ? 20.532 17.639 10.572 1.00 33.59 89 GLY A CA 1
ATOM 704 C C . GLY A 1 89 ? 20.550 16.334 9.796 1.00 33.59 89 GLY A C 1
ATOM 705 O O . GLY A 1 89 ? 19.500 15.743 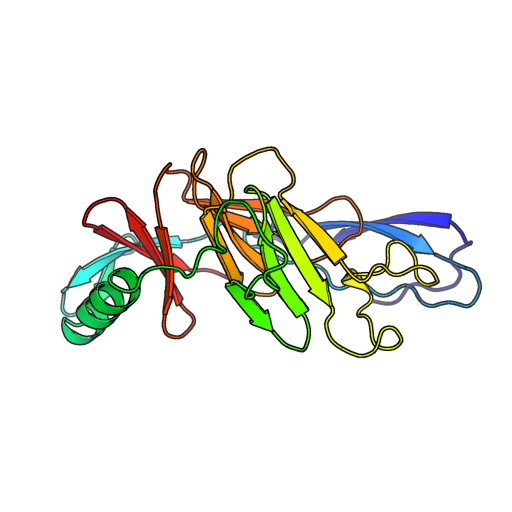9.564 1.00 33.59 89 GLY A O 1
ATOM 706 N N . MET A 1 90 ? 21.748 15.894 9.406 1.00 36.22 90 MET A N 1
ATOM 707 C CA . MET A 1 90 ? 22.044 14.561 8.866 1.00 36.22 90 MET A CA 1
ATOM 708 C C . MET A 1 90 ? 21.730 13.487 9.930 1.00 36.22 90 MET A C 1
ATOM 710 O O . MET A 1 90 ? 22.615 12.887 10.527 1.00 36.22 90 MET A O 1
ATOM 714 N N . ALA A 1 91 ? 20.453 13.292 10.239 1.00 45.44 91 ALA A N 1
ATOM 715 C CA . ALA A 1 91 ? 19.966 12.137 10.964 1.00 45.44 91 ALA A CA 1
ATOM 716 C C . ALA A 1 91 ? 19.542 11.124 9.904 1.00 45.44 91 ALA A C 1
ATOM 718 O O . ALA A 1 91 ? 18.676 11.424 9.084 1.00 45.44 91 ALA A O 1
ATOM 719 N N . THR A 1 92 ? 20.162 9.944 9.893 1.00 57.00 92 THR A N 1
ATOM 720 C CA . THR A 1 92 ? 19.641 8.791 9.150 1.00 57.00 92 THR A CA 1
ATOM 721 C C . THR A 1 92 ? 18.193 8.596 9.588 1.00 57.00 92 THR A C 1
ATOM 723 O O . THR A 1 92 ? 17.948 8.259 10.751 1.00 57.00 92 THR A O 1
ATOM 726 N N . SER A 1 93 ? 17.240 8.917 8.710 1.00 72.19 93 SER A N 1
ATOM 727 C CA . SER A 1 93 ? 15.816 8.787 8.999 1.00 72.19 93 SER A CA 1
ATOM 728 C C . SER A 1 93 ? 15.549 7.348 9.453 1.00 72.19 93 SER A C 1
ATOM 730 O O . SER A 1 93 ? 16.170 6.403 8.977 1.00 72.19 93 SER A O 1
ATOM 732 N N . THR A 1 94 ? 14.716 7.165 10.475 1.00 85.25 94 THR A N 1
ATOM 733 C CA . THR A 1 94 ? 14.316 5.815 10.898 1.00 85.25 94 THR A CA 1
ATOM 734 C C . THR A 1 94 ? 13.166 5.375 9.998 1.00 85.25 94 THR A C 1
ATOM 736 O O . THR A 1 94 ? 12.228 6.164 9.834 1.00 85.25 94 THR A O 1
ATOM 739 N N . PRO A 1 95 ? 13.203 4.164 9.416 1.00 93.31 95 PRO A N 1
ATOM 740 C CA . PRO A 1 95 ? 12.095 3.685 8.607 1.00 93.31 95 PRO A CA 1
ATOM 741 C C . PRO A 1 95 ? 10.820 3.561 9.450 1.00 93.31 95 PRO A C 1
ATOM 743 O O . PRO A 1 95 ? 10.864 3.185 10.623 1.00 93.31 95 PRO A O 1
ATOM 746 N N . VAL A 1 96 ? 9.672 3.875 8.848 1.00 94.19 96 VAL A N 1
ATOM 747 C CA . VAL A 1 96 ? 8.354 3.739 9.489 1.00 94.19 96 VAL A CA 1
ATOM 748 C C . VAL A 1 96 ? 7.841 2.298 9.457 1.00 94.19 96 VAL A C 1
ATOM 750 O O . VAL A 1 96 ? 7.023 1.925 10.298 1.00 94.19 96 VAL A O 1
ATOM 753 N N . ASP A 1 97 ? 8.338 1.487 8.518 1.00 95.75 97 ASP A N 1
ATOM 754 C CA . ASP A 1 97 ? 8.125 0.040 8.456 1.00 95.75 97 ASP A CA 1
ATOM 755 C C . ASP A 1 97 ? 9.210 -0.639 7.600 1.00 95.75 97 ASP A C 1
ATOM 757 O O . ASP A 1 97 ? 9.785 -0.021 6.699 1.00 95.75 97 ASP A O 1
ATOM 761 N N . THR A 1 98 ? 9.455 -1.926 7.843 1.00 95.75 98 THR A N 1
ATOM 762 C CA . THR A 1 98 ? 10.474 -2.728 7.150 1.00 95.75 98 THR A CA 1
ATOM 763 C C . THR A 1 98 ? 9.904 -4.093 6.779 1.00 95.75 98 THR A C 1
ATOM 765 O O . THR A 1 98 ? 9.361 -4.811 7.619 1.00 95.75 98 THR A O 1
ATOM 768 N N . ARG A 1 99 ? 10.084 -4.520 5.525 1.00 95.56 99 ARG A N 1
ATOM 769 C CA . ARG A 1 99 ? 9.690 -5.855 5.063 1.00 95.56 99 ARG A CA 1
ATOM 770 C C . ARG A 1 99 ? 10.666 -6.404 4.035 1.00 95.56 99 ARG A C 1
ATOM 772 O O . ARG A 1 99 ? 10.870 -5.830 2.975 1.00 95.56 99 ARG A O 1
ATOM 779 N N . ALA A 1 100 ? 11.222 -7.579 4.329 1.00 92.38 100 ALA A N 1
ATOM 780 C CA . ALA A 1 100 ? 12.023 -8.375 3.395 1.00 92.38 100 ALA A CA 1
ATOM 781 C C . ALA A 1 100 ? 13.213 -7.642 2.725 1.00 92.38 100 ALA A C 1
ATOM 783 O O . ALA A 1 100 ? 13.717 -8.112 1.706 1.00 92.38 100 ALA A O 1
ATOM 784 N N . GLY A 1 101 ? 13.729 -6.563 3.325 1.00 93.94 101 GLY A N 1
ATOM 785 C CA . GLY A 1 101 ? 14.816 -5.736 2.777 1.00 93.94 101 GLY A CA 1
ATOM 786 C C . GLY A 1 101 ? 14.365 -4.405 2.177 1.00 93.94 101 GLY A C 1
ATOM 787 O O . GLY A 1 101 ? 15.213 -3.555 1.926 1.00 93.94 101 GLY A O 1
ATOM 788 N N . ALA A 1 102 ? 13.059 -4.214 1.980 1.00 96.69 102 ALA A N 1
ATOM 789 C CA . ALA A 1 102 ? 12.477 -2.922 1.654 1.00 96.69 102 ALA A CA 1
ATOM 790 C C . ALA A 1 102 ? 12.089 -2.173 2.937 1.00 96.69 102 ALA A C 1
ATOM 792 O O . ALA A 1 102 ? 11.601 -2.775 3.897 1.00 96.69 102 ALA A O 1
ATOM 793 N N . GLU A 1 103 ? 12.277 -0.862 2.933 1.00 97.62 103 GLU A N 1
ATOM 794 C CA . GLU A 1 103 ? 12.012 0.030 4.056 1.00 97.62 103 GLU A CA 1
ATOM 795 C C . GLU A 1 103 ? 11.198 1.237 3.596 1.00 97.62 103 GLU A C 1
ATOM 797 O O . GLU A 1 103 ? 11.467 1.805 2.538 1.00 97.62 103 GLU A O 1
ATOM 802 N N . LEU A 1 104 ? 10.191 1.616 4.382 1.00 97.69 104 LEU A N 1
ATOM 803 C CA . LEU A 1 104 ? 9.357 2.786 4.124 1.00 97.69 104 LEU A CA 1
ATOM 804 C C . LEU A 1 104 ? 9.864 3.983 4.915 1.00 97.69 104 LEU A C 1
ATOM 806 O O . LEU A 1 104 ? 10.145 3.876 6.106 1.00 97.69 104 LEU A O 1
ATOM 810 N N . TYR A 1 105 ? 9.895 5.137 4.267 1.00 95.81 105 TYR A N 1
ATOM 811 C CA . TYR A 1 105 ? 10.320 6.407 4.832 1.00 95.81 105 TYR A CA 1
ATOM 812 C C . TYR A 1 105 ? 9.262 7.469 4.548 1.00 95.81 105 TYR A C 1
ATOM 814 O O . TYR A 1 105 ? 8.678 7.500 3.465 1.00 95.81 105 TYR A O 1
ATOM 822 N N . ILE A 1 106 ? 9.026 8.347 5.522 1.00 94.69 106 ILE A N 1
ATOM 823 C CA . ILE A 1 106 ? 8.211 9.549 5.335 1.00 94.69 106 ILE A CA 1
ATOM 824 C C . ILE A 1 106 ? 9.138 10.750 5.476 1.00 94.69 106 ILE A C 1
ATOM 826 O O . ILE A 1 106 ? 9.607 11.042 6.576 1.00 94.69 106 ILE A O 1
ATOM 830 N N . GLU A 1 107 ? 9.401 11.428 4.363 1.00 92.38 107 GLU A N 1
ATOM 831 C CA . GLU A 1 107 ? 10.345 12.547 4.278 1.00 92.38 107 GLU A CA 1
ATOM 832 C C . GLU A 1 107 ? 9.644 13.740 3.626 1.00 92.38 107 GLU A C 1
ATOM 834 O O . GLU A 1 107 ? 9.114 13.641 2.517 1.00 92.38 107 GLU A O 1
ATOM 839 N N . ASP A 1 108 ? 9.570 14.855 4.356 1.00 90.19 108 ASP A N 1
ATOM 840 C CA . ASP A 1 108 ? 8.862 16.073 3.936 1.00 90.19 108 ASP A CA 1
ATOM 841 C C . ASP A 1 108 ? 7.418 15.816 3.455 1.00 90.19 108 ASP A C 1
ATOM 843 O O . ASP A 1 108 ? 6.926 16.444 2.522 1.00 90.19 108 ASP A O 1
ATOM 847 N N . GLY A 1 109 ? 6.732 14.857 4.090 1.00 91.81 109 GLY A N 1
ATOM 848 C CA . GLY A 1 109 ? 5.363 14.454 3.746 1.00 91.81 109 GLY A CA 1
ATOM 849 C C . GLY A 1 109 ? 5.247 13.467 2.580 1.00 91.81 109 GLY A C 1
ATOM 850 O O . GLY A 1 109 ? 4.154 12.962 2.340 1.00 91.81 109 GLY A O 1
ATOM 851 N N . ASN A 1 110 ? 6.342 13.130 1.901 1.00 95.94 110 ASN A N 1
ATOM 852 C CA . ASN A 1 110 ? 6.352 12.155 0.811 1.00 95.94 110 ASN A CA 1
ATOM 853 C C . ASN A 1 110 ? 6.599 10.745 1.343 1.00 95.94 110 ASN A C 1
ATOM 855 O O . ASN A 1 110 ? 7.370 10.563 2.286 1.00 95.94 110 ASN A O 1
ATOM 859 N N . LEU A 1 111 ? 5.991 9.746 0.702 1.00 97.19 111 LEU A N 1
ATOM 860 C CA . LEU A 1 111 ? 6.197 8.341 1.035 1.00 97.19 111 LEU A CA 1
ATOM 861 C C . LEU A 1 111 ? 7.192 7.712 0.065 1.00 97.19 111 LEU A C 1
ATOM 863 O O . LEU A 1 111 ? 6.902 7.551 -1.122 1.00 97.19 111 LEU A O 1
ATOM 867 N N . ILE A 1 112 ? 8.348 7.324 0.592 1.00 97.69 112 ILE A N 1
ATOM 868 C CA . ILE A 1 112 ? 9.453 6.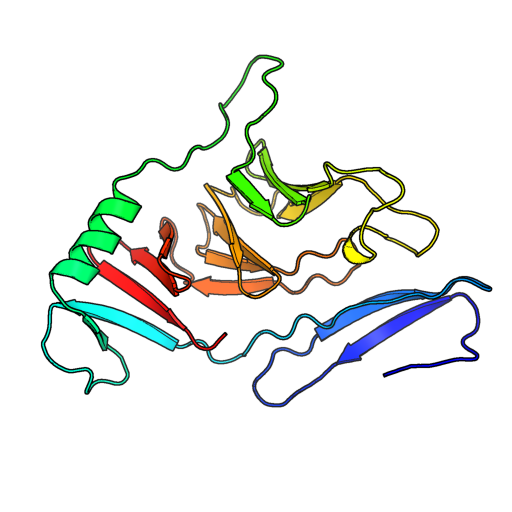731 -0.158 1.00 97.69 112 ILE A CA 1
ATOM 869 C C . ILE A 1 112 ? 9.613 5.281 0.284 1.00 97.69 112 ILE A C 1
ATOM 871 O O . ILE A 1 112 ? 9.528 4.970 1.472 1.00 97.69 112 ILE A O 1
ATOM 875 N N . VAL A 1 113 ? 9.878 4.396 -0.668 1.00 97.88 113 VAL A N 1
ATOM 876 C CA . VAL A 1 113 ? 10.357 3.044 -0.387 1.00 97.88 113 VAL A CA 1
ATOM 877 C C . VAL A 1 113 ? 11.813 2.931 -0.824 1.00 97.88 113 VAL A C 1
ATOM 879 O O . VAL A 1 113 ? 12.163 3.363 -1.922 1.00 97.88 113 VAL A O 1
ATOM 882 N N . ARG A 1 114 ? 12.662 2.357 0.033 1.00 97.69 114 ARG A N 1
ATOM 883 C CA . ARG A 1 114 ? 14.089 2.112 -0.221 1.00 97.69 114 ARG A CA 1
ATOM 884 C C . ARG A 1 114 ? 14.413 0.627 -0.123 1.00 97.69 114 ARG A C 1
ATOM 886 O O . ARG A 1 114 ? 13.886 -0.069 0.743 1.00 97.69 114 ARG A O 1
ATOM 893 N N . TRP A 1 115 ? 15.294 0.139 -0.986 1.00 97.31 115 TRP A N 1
ATOM 894 C CA . TRP A 1 115 ? 15.886 -1.190 -0.901 1.00 97.31 115 TRP A CA 1
ATOM 895 C C . TRP A 1 115 ? 17.223 -1.121 -0.169 1.00 97.31 115 TRP A C 1
ATOM 897 O O . TRP A 1 115 ? 18.151 -0.460 -0.627 1.00 97.31 115 TRP A O 1
ATOM 907 N N . MET A 1 116 ? 17.325 -1.833 0.951 1.00 94.75 116 MET A N 1
ATOM 908 C CA . MET A 1 116 ? 18.464 -1.727 1.871 1.00 94.75 116 MET A CA 1
ATOM 909 C C . MET A 1 116 ? 19.412 -2.929 1.824 1.00 94.75 116 MET A C 1
ATOM 911 O O . MET A 1 116 ? 20.391 -2.977 2.568 1.00 94.75 116 MET A O 1
ATOM 915 N N . LYS A 1 117 ? 19.124 -3.926 0.980 1.00 94.38 117 LYS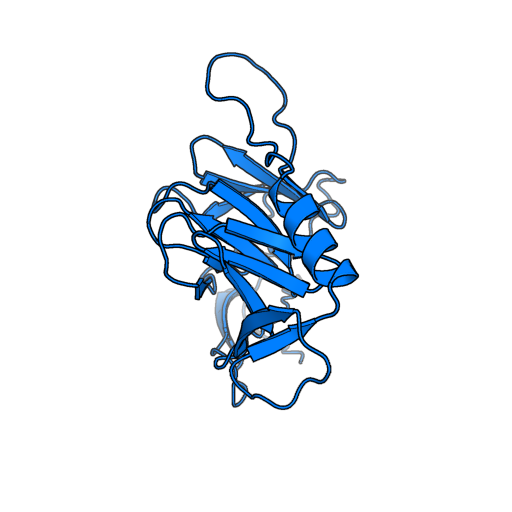 A N 1
ATOM 916 C CA . LYS A 1 117 ? 20.019 -5.074 0.763 1.00 94.38 117 LYS A CA 1
ATOM 917 C C . LYS A 1 117 ? 20.971 -4.808 -0.406 1.00 94.38 117 LYS A C 1
ATOM 919 O O . LYS A 1 117 ? 21.058 -3.699 -0.922 1.00 94.38 117 LYS A O 1
ATOM 924 N N . ASP A 1 118 ? 21.683 -5.855 -0.820 1.00 92.38 118 ASP A N 1
ATOM 925 C CA . ASP A 1 118 ? 22.607 -5.830 -1.951 1.00 92.38 118 ASP A CA 1
ATOM 926 C C . ASP A 1 118 ? 21.943 -5.183 -3.191 1.00 92.38 118 ASP A C 1
ATOM 928 O O . ASP A 1 118 ? 20.863 -5.642 -3.598 1.00 92.38 118 ASP A O 1
ATOM 932 N N . PRO A 1 119 ? 22.565 -4.149 -3.796 1.00 89.25 119 PRO A N 1
ATOM 933 C CA . PRO A 1 119 ? 22.101 -3.520 -5.033 1.00 89.25 119 PRO A CA 1
ATOM 934 C C . PRO A 1 119 ? 21.905 -4.493 -6.208 1.00 89.25 119 PRO A C 1
ATOM 936 O O . PRO A 1 119 ? 21.133 -4.199 -7.114 1.00 89.25 119 PRO A O 1
ATOM 939 N N . GLN A 1 120 ? 22.581 -5.644 -6.207 1.00 88.31 120 GLN A N 1
ATOM 940 C CA . GLN A 1 120 ? 22.424 -6.697 -7.218 1.00 88.31 120 GLN A CA 1
ATOM 941 C C . GLN A 1 120 ? 21.237 -7.634 -6.937 1.00 88.31 120 GLN A C 1
ATOM 943 O O . GLN A 1 120 ? 20.868 -8.436 -7.788 1.00 88.31 120 GLN A O 1
ATOM 948 N N . SER A 1 121 ? 20.625 -7.539 -5.752 1.00 92.56 121 SER A N 1
ATOM 949 C CA . SER A 1 121 ? 19.479 -8.360 -5.323 1.00 92.56 121 SER A CA 1
ATOM 950 C C . SER A 1 121 ? 18.141 -7.612 -5.357 1.00 92.56 121 SER A C 1
ATOM 952 O O . SER A 1 121 ? 17.162 -8.054 -4.755 1.00 92.56 121 SER A O 1
ATOM 954 N N . VAL A 1 122 ? 18.108 -6.455 -6.024 1.00 93.88 122 VAL A N 1
ATOM 955 C CA . VAL A 1 122 ? 16.937 -5.579 -6.102 1.00 93.88 122 VAL A CA 1
ATOM 956 C C . VAL A 1 122 ? 15.766 -6.311 -6.788 1.00 93.88 122 VAL A C 1
ATOM 958 O O . VAL A 1 122 ? 15.946 -6.844 -7.885 1.00 93.88 122 VAL A O 1
ATOM 961 N N . PRO A 1 123 ? 14.564 -6.351 -6.179 1.00 94.69 123 PRO A N 1
ATOM 962 C CA . PRO A 1 123 ? 13.389 -6.963 -6.797 1.00 94.69 123 PRO A CA 1
ATOM 963 C C . PRO A 1 123 ? 12.964 -6.256 -8.090 1.00 94.69 123 PRO A C 1
ATOM 965 O O . PRO A 1 123 ? 13.116 -5.043 -8.220 1.00 94.69 123 PRO A O 1
ATOM 968 N N . SER A 1 124 ? 12.318 -6.979 -9.008 1.00 95.25 124 SER A N 1
ATOM 969 C CA . SER A 1 124 ? 11.862 -6.428 -10.296 1.00 95.25 124 SER A CA 1
ATOM 970 C C . SER A 1 124 ? 10.885 -5.253 -10.171 1.00 95.25 124 SER A C 1
ATOM 972 O O . SER A 1 124 ? 10.818 -4.412 -11.066 1.00 95.25 124 SER A O 1
ATOM 974 N N . SER A 1 125 ? 10.173 -5.133 -9.045 1.00 95.69 125 SER A N 1
ATOM 975 C CA . SER A 1 125 ? 9.298 -3.991 -8.749 1.00 95.69 125 SER A CA 1
ATOM 976 C C . SER A 1 125 ? 10.045 -2.668 -8.533 1.00 95.69 125 SER A C 1
ATOM 978 O O . SER A 1 125 ? 9.430 -1.609 -8.561 1.00 95.69 125 SER A O 1
ATOM 980 N N . PHE A 1 126 ? 11.367 -2.701 -8.364 1.00 97.06 126 PHE A N 1
ATOM 981 C CA . PHE A 1 126 ? 12.244 -1.526 -8.317 1.00 97.06 126 PHE A CA 1
ATOM 982 C C . PHE A 1 126 ? 12.936 -1.267 -9.667 1.00 97.06 126 PHE A C 1
ATOM 984 O O . PHE A 1 126 ? 13.771 -0.370 -9.783 1.00 97.06 126 PHE A O 1
ATOM 991 N N . CYS A 1 127 ? 12.611 -2.034 -10.708 1.00 96.19 127 CYS A N 1
ATOM 992 C CA . CYS A 1 127 ? 13.241 -1.924 -12.015 1.00 96.19 127 CYS A CA 1
ATOM 993 C C . CYS A 1 127 ? 12.312 -1.234 -13.014 1.00 96.19 127 CYS A C 1
ATOM 995 O O . CYS A 1 127 ? 11.298 -1.790 -13.428 1.00 96.19 127 CYS A O 1
ATOM 997 N N . ILE A 1 128 ? 12.674 -0.020 -13.446 1.00 95.56 128 ILE A N 1
ATOM 998 C CA . ILE A 1 128 ? 11.935 0.732 -14.480 1.00 95.56 128 ILE A CA 1
ATOM 999 C C . ILE A 1 128 ? 11.923 -0.068 -15.795 1.00 95.56 128 ILE A C 1
ATOM 1001 O O . ILE A 1 128 ? 10.943 -0.079 -16.544 1.00 95.56 128 ILE A O 1
ATOM 1005 N N . LYS A 1 129 ? 13.023 -0.778 -16.046 1.00 95.31 129 LYS A N 1
ATOM 1006 C CA . LYS A 1 129 ? 13.190 -1.811 -17.069 1.00 95.31 129 LYS A CA 1
ATOM 1007 C C . LYS A 1 129 ? 14.180 -2.863 -16.545 1.00 95.31 129 LYS A C 1
ATOM 1009 O O . LYS A 1 129 ? 14.940 -2.531 -15.638 1.00 95.31 129 LYS A O 1
ATOM 1014 N N . PRO A 1 130 ? 14.212 -4.091 -17.088 1.00 94.12 130 PRO A N 1
ATOM 1015 C CA . PRO A 1 130 ? 14.992 -5.188 -16.507 1.00 94.12 130 PRO A CA 1
ATOM 1016 C C . PRO A 1 130 ? 16.475 -4.879 -16.247 1.00 94.12 130 PRO A C 1
ATOM 1018 O O . PRO A 1 130 ? 17.013 -5.269 -15.219 1.00 94.12 130 PRO A O 1
ATOM 1021 N N . SER A 1 131 ? 17.131 -4.137 -17.141 1.00 94.81 131 SER A N 1
ATOM 1022 C CA . SER A 1 131 ? 18.539 -3.732 -16.996 1.00 94.81 131 SER A CA 1
ATOM 1023 C C . SER A 1 131 ? 18.778 -2.492 -16.123 1.00 94.81 131 SER A C 1
ATOM 1025 O O . SER A 1 131 ? 19.926 -2.093 -15.934 1.00 94.81 131 SER A O 1
ATOM 1027 N N . SER A 1 132 ? 17.727 -1.826 -15.634 1.00 95.19 132 SER A N 1
ATOM 1028 C CA . SER A 1 132 ? 17.835 -0.548 -14.925 1.00 95.19 132 SER A CA 1
ATOM 1029 C C . SER A 1 132 ? 16.892 -0.499 -13.729 1.00 95.19 132 SER A C 1
ATOM 1031 O O . SER A 1 132 ? 15.687 -0.250 -13.854 1.00 95.19 132 SER A O 1
ATOM 1033 N N . CYS A 1 133 ? 17.489 -0.712 -12.559 1.00 96.19 133 CYS A N 1
ATOM 1034 C CA . CYS A 1 133 ? 16.814 -0.671 -11.273 1.00 96.19 133 CYS A CA 1
ATOM 1035 C C . CYS A 1 133 ? 17.224 0.551 -10.461 1.00 96.19 133 CYS A C 1
ATOM 1037 O O . CYS A 1 133 ? 18.338 1.062 -10.586 1.00 96.19 133 CYS A O 1
ATOM 1039 N N . VAL A 1 134 ? 16.293 1.020 -9.639 1.00 96.56 134 VAL A N 1
ATOM 1040 C CA . VAL A 1 134 ? 16.511 2.085 -8.665 1.00 96.56 134 VAL A CA 1
ATOM 1041 C C . VAL A 1 134 ? 16.584 1.478 -7.269 1.00 96.56 134 VAL A C 1
ATOM 1043 O O . VAL A 1 134 ? 16.011 0.425 -7.011 1.00 96.56 134 VAL A O 1
ATOM 1046 N N . GLN A 1 135 ? 17.287 2.135 -6.353 1.00 95.62 135 GLN A N 1
ATOM 1047 C CA . GLN A 1 135 ? 17.280 1.726 -4.945 1.00 95.62 135 GLN A CA 1
ATOM 1048 C C . GLN A 1 135 ? 16.127 2.344 -4.167 1.00 95.62 135 GLN A C 1
ATOM 1050 O O . GLN A 1 135 ? 15.785 1.856 -3.098 1.00 95.62 135 GLN A O 1
ATOM 1055 N N . GLU A 1 136 ? 15.513 3.396 -4.699 1.00 97.00 136 GLU A N 1
ATOM 1056 C CA . GLU A 1 136 ? 14.386 4.055 -4.067 1.00 97.00 136 GLU A CA 1
ATOM 1057 C C . GLU A 1 136 ? 13.427 4.639 -5.096 1.00 97.00 136 GLU A C 1
ATOM 1059 O O . GLU A 1 136 ? 13.820 4.994 -6.210 1.00 97.00 136 GLU A O 1
ATOM 1064 N N . PHE A 1 137 ? 12.161 4.743 -4.711 1.00 97.69 137 PHE A N 1
ATOM 1065 C CA . PHE A 1 137 ? 11.150 5.467 -5.467 1.00 97.69 137 PHE A CA 1
ATOM 1066 C C . PHE A 1 137 ? 10.026 5.953 -4.551 1.00 97.69 137 PHE A C 1
ATOM 1068 O O . PHE A 1 137 ? 9.885 5.518 -3.407 1.00 97.69 137 PHE A O 1
ATOM 1075 N N . PHE A 1 138 ? 9.221 6.879 -5.065 1.00 97.38 138 PHE A N 1
ATOM 1076 C CA . PHE A 1 138 ? 8.069 7.416 -4.352 1.00 97.38 138 PHE A CA 1
ATOM 1077 C C . PHE A 1 138 ? 6.836 6.536 -4.572 1.00 97.38 138 PHE A C 1
ATOM 1079 O O . PHE A 1 138 ? 6.481 6.252 -5.716 1.00 97.38 138 PHE A O 1
ATOM 1086 N N . ILE A 1 139 ? 6.155 6.178 -3.485 1.00 97.31 139 ILE A N 1
ATOM 1087 C CA . ILE A 1 139 ? 4.791 5.627 -3.507 1.00 97.31 139 ILE A CA 1
ATOM 1088 C C . ILE A 1 139 ? 3.778 6.775 -3.584 1.00 97.31 139 ILE A C 1
ATOM 1090 O O . ILE A 1 139 ? 2.845 6.744 -4.382 1.00 97.31 139 ILE A O 1
ATOM 1094 N N . GLU A 1 140 ? 4.007 7.823 -2.790 1.00 95.62 140 GLU A N 1
ATOM 1095 C CA . GLU A 1 140 ? 3.291 9.097 -2.843 1.00 95.62 140 GLU A CA 1
ATOM 1096 C C . GLU A 1 140 ? 4.340 10.208 -2.982 1.00 95.62 140 GLU A C 1
ATOM 1098 O O . GLU A 1 140 ? 5.349 10.201 -2.267 1.00 95.62 140 GLU A O 1
ATOM 1103 N N . LYS A 1 141 ? 4.111 11.142 -3.916 1.00 94.25 141 LYS A N 1
ATOM 1104 C CA . LYS A 1 141 ? 4.942 12.334 -4.080 1.00 94.25 141 LYS A CA 1
ATOM 1105 C C . LYS A 1 141 ? 4.104 13.606 -4.217 1.00 94.25 141 LYS A C 1
ATOM 1107 O O . LYS A 1 141 ? 3.612 13.916 -5.307 1.00 94.25 141 LYS A O 1
ATOM 1112 N N . GLY A 1 142 ? 4.080 14.402 -3.153 1.00 82.81 142 GLY A N 1
ATOM 1113 C CA . GLY A 1 142 ? 3.718 15.815 -3.157 1.00 82.81 142 GLY A CA 1
ATOM 1114 C C . GLY A 1 142 ? 2.253 16.129 -3.448 1.00 82.81 142 GLY A C 1
ATOM 1115 O O . GLY A 1 142 ? 1.934 17.305 -3.610 1.00 82.81 142 GLY A O 1
ATOM 1116 N N . ARG A 1 143 ? 1.360 15.134 -3.539 1.00 83.31 143 ARG A N 1
ATOM 1117 C CA . ARG A 1 143 ? -0.082 15.407 -3.666 1.00 83.31 143 ARG A CA 1
ATOM 1118 C C . ARG A 1 143 ? -0.696 15.710 -2.311 1.00 83.31 143 ARG A C 1
ATOM 1120 O O . ARG A 1 143 ? -1.568 16.566 -2.217 1.00 83.31 143 ARG A O 1
ATOM 1127 N N . GLU A 1 144 ? -0.248 14.992 -1.288 1.00 91.44 144 GLU A N 1
ATOM 1128 C CA . GLU A 1 144 ? -0.799 15.028 0.060 1.00 91.44 144 GLU A CA 1
ATOM 1129 C C . GLU A 1 144 ? 0.304 14.750 1.088 1.00 91.44 144 GLU A C 1
ATOM 1131 O O . GLU A 1 144 ? 1.332 14.151 0.779 1.00 91.44 144 GLU A O 1
ATOM 1136 N N . THR A 1 145 ? 0.098 15.171 2.332 1.00 94.44 145 THR A N 1
ATOM 1137 C CA . THR A 1 145 ? 1.067 14.970 3.405 1.00 94.44 145 THR A CA 1
ATOM 1138 C C . THR A 1 145 ? 0.869 13.594 4.029 1.00 94.44 145 THR A C 1
ATOM 1140 O O . THR A 1 145 ? -0.032 13.395 4.851 1.00 94.44 145 THR A O 1
ATOM 1143 N N . THR A 1 146 ? 1.745 12.644 3.711 1.00 95.62 146 THR A N 1
ATOM 1144 C CA . THR A 1 146 ? 1.752 11.316 4.336 1.00 95.62 146 THR A CA 1
ATOM 1145 C C . THR A 1 146 ? 2.058 11.429 5.832 1.00 95.62 146 THR A C 1
ATOM 1147 O O . THR A 1 146 ? 3.049 12.029 6.246 1.00 95.62 146 THR A O 1
ATOM 1150 N N . ALA A 1 147 ? 1.197 10.842 6.662 1.00 93.62 147 ALA A N 1
ATOM 1151 C CA . ALA A 1 147 ? 1.293 10.855 8.121 1.00 93.62 147 ALA A CA 1
ATOM 1152 C C . ALA A 1 147 ? 1.720 9.503 8.721 1.00 93.62 147 ALA A C 1
ATOM 1154 O O . ALA A 1 147 ? 2.308 9.467 9.802 1.00 93.62 147 ALA A O 1
ATOM 1155 N N . ASN A 1 148 ? 1.411 8.392 8.047 1.00 95.62 148 ASN A N 1
ATOM 1156 C CA . ASN A 1 148 ? 1.751 7.033 8.471 1.00 95.62 148 ASN A CA 1
ATOM 1157 C C . ASN A 1 148 ? 1.777 6.104 7.255 1.00 95.62 148 ASN A C 1
ATOM 1159 O O . ASN A 1 148 ? 0.991 6.316 6.332 1.00 95.62 148 ASN A O 1
ATOM 1163 N N . ALA A 1 149 ? 2.609 5.064 7.277 1.00 97.44 149 ALA A N 1
ATOM 1164 C CA . ALA A 1 149 ? 2.655 4.043 6.234 1.00 97.44 149 ALA A CA 1
ATOM 1165 C C . ALA A 1 149 ? 3.146 2.701 6.794 1.00 97.44 149 ALA A C 1
ATOM 1167 O O . ALA A 1 149 ? 4.002 2.688 7.674 1.00 97.44 149 ALA A O 1
ATOM 1168 N N . GLN A 1 150 ? 2.597 1.589 6.298 1.00 97.75 150 GLN A N 1
ATOM 1169 C CA . GLN A 1 150 ? 3.027 0.221 6.621 1.00 97.75 150 GLN A CA 1
ATOM 1170 C C . GLN A 1 150 ? 2.808 -0.704 5.420 1.00 97.75 150 GLN A C 1
ATOM 1172 O O . GLN A 1 150 ? 1.869 -0.523 4.642 1.00 97.75 150 GLN A O 1
ATOM 1177 N N . PHE A 1 151 ? 3.631 -1.739 5.277 1.00 97.62 151 PHE A N 1
ATOM 1178 C CA . PHE A 1 151 ? 3.409 -2.785 4.288 1.00 97.62 151 PHE A CA 1
ATOM 1179 C C . PHE A 1 151 ? 2.183 -3.628 4.668 1.00 97.62 151 PHE A C 1
ATOM 1181 O O . PHE A 1 151 ? 2.098 -4.190 5.763 1.00 97.62 151 PHE A O 1
ATOM 1188 N N . PHE A 1 152 ? 1.244 -3.814 3.743 1.00 97.06 152 PHE A N 1
ATOM 1189 C CA . PHE A 1 152 ? -0.007 -4.534 4.001 1.00 97.06 152 PHE A CA 1
ATOM 1190 C C . PHE A 1 152 ? -0.583 -5.139 2.724 1.00 97.06 152 PHE A C 1
ATOM 1192 O O . PHE A 1 152 ? -0.506 -4.521 1.669 1.00 97.06 152 PHE A O 1
ATOM 1199 N N . ALA A 1 153 ? -1.144 -6.350 2.822 1.00 94.06 153 ALA A N 1
ATOM 1200 C CA . ALA A 1 153 ? -1.828 -7.036 1.718 1.00 94.06 153 ALA A CA 1
ATOM 1201 C C . ALA A 1 153 ? -1.049 -7.053 0.379 1.00 94.06 153 ALA A C 1
ATOM 1203 O O . ALA A 1 153 ? -1.628 -6.921 -0.690 1.00 94.06 153 ALA A O 1
ATOM 1204 N N . GLY A 1 154 ? 0.284 -7.180 0.430 1.00 92.75 154 GLY A N 1
ATOM 1205 C CA . GLY A 1 154 ? 1.154 -7.171 -0.757 1.00 92.75 154 GLY A CA 1
ATOM 1206 C C . GLY A 1 154 ? 1.536 -5.783 -1.294 1.00 92.75 154 GLY A C 1
ATOM 1207 O O . GLY A 1 154 ? 2.413 -5.700 -2.148 1.00 92.75 154 GLY A O 1
ATOM 1208 N N . GLY A 1 155 ? 0.948 -4.708 -0.768 1.00 96.25 155 GLY A N 1
ATOM 1209 C CA . GLY A 1 155 ? 1.277 -3.319 -1.089 1.00 96.25 155 GLY A CA 1
ATOM 1210 C C . GLY A 1 155 ? 1.664 -2.511 0.151 1.00 96.25 155 GLY A C 1
ATOM 1211 O O . GLY A 1 155 ? 2.238 -3.039 1.111 1.00 96.25 155 GLY A O 1
ATOM 1212 N N . VAL A 1 156 ? 1.336 -1.222 0.127 1.00 98.19 156 VAL A N 1
ATOM 1213 C CA . VAL A 1 156 ? 1.575 -0.265 1.210 1.00 98.19 156 VAL A CA 1
ATOM 1214 C C . VAL A 1 156 ? 0.271 0.437 1.560 1.00 98.19 156 VAL A C 1
ATOM 1216 O O . VAL A 1 156 ? -0.317 1.116 0.719 1.00 98.19 156 VAL A O 1
ATOM 1219 N N . VAL A 1 157 ? -0.178 0.288 2.805 1.00 98.25 157 VAL A N 1
ATOM 1220 C CA . VAL A 1 157 ? -1.248 1.122 3.355 1.00 98.25 157 VAL A CA 1
ATOM 1221 C C . VAL A 1 157 ? -0.628 2.393 3.920 1.00 98.25 157 VAL A C 1
ATOM 1223 O O . VAL A 1 157 ? 0.365 2.332 4.647 1.00 98.25 157 VAL A O 1
ATOM 1226 N N . TYR A 1 158 ? -1.191 3.548 3.591 1.00 97.81 158 TYR A N 1
ATOM 1227 C CA . TYR A 1 158 ? -0.724 4.830 4.103 1.00 97.81 158 TYR A CA 1
ATOM 1228 C C . TYR A 1 158 ? -1.887 5.781 4.359 1.00 97.81 158 TYR A C 1
ATOM 1230 O O . TYR A 1 158 ? -2.949 5.666 3.754 1.00 97.81 158 TYR A O 1
ATOM 1238 N N . SER A 1 159 ? -1.693 6.706 5.295 1.00 97.25 159 SER A N 1
ATOM 1239 C CA . SER A 1 159 ? -2.657 7.756 5.612 1.00 97.25 159 SER A CA 1
ATOM 1240 C C . SER A 1 159 ? -2.076 9.108 5.269 1.00 97.25 159 SER A C 1
ATOM 1242 O O . SER A 1 159 ? -0.920 9.376 5.604 1.00 97.25 159 SER A O 1
ATOM 1244 N N . THR A 1 160 ? -2.901 9.976 4.716 1.00 95.69 160 THR A N 1
ATOM 1245 C CA . THR A 1 160 ? -2.587 11.374 4.462 1.00 95.69 160 THR A CA 1
ATOM 1246 C C . THR A 1 160 ? -3.348 12.274 5.427 1.00 95.69 160 THR A C 1
ATOM 1248 O O . THR A 1 160 ? -4.344 11.866 6.034 1.00 95.69 160 THR A O 1
ATOM 1251 N N . LYS A 1 161 ? -2.871 13.505 5.622 1.00 93.62 161 LYS A N 1
ATOM 1252 C CA . LYS A 1 161 ? -3.571 14.479 6.473 1.00 93.62 161 LYS A CA 1
ATOM 1253 C C . LYS A 1 161 ? -4.848 14.989 5.803 1.00 93.62 161 LYS A C 1
ATOM 1255 O O . LYS A 1 161 ? -5.794 15.343 6.503 1.00 93.62 161 LYS A O 1
ATOM 1260 N N . GLU A 1 162 ? -4.859 15.019 4.475 1.00 94.50 162 GLU A N 1
ATOM 1261 C CA . GLU A 1 162 ? -5.825 15.734 3.652 1.00 94.50 162 GLU A CA 1
ATOM 1262 C C . GLU A 1 162 ? -7.007 14.867 3.212 1.00 94.50 162 GLU A C 1
ATOM 1264 O O . GLU A 1 162 ? -8.130 15.363 3.244 1.00 94.50 162 GLU A O 1
ATOM 1269 N N . SER A 1 163 ? -6.794 13.595 2.849 1.00 95.00 163 SER A N 1
ATOM 1270 C CA . SER A 1 163 ? -7.845 12.788 2.197 1.00 95.00 163 SER A CA 1
ATOM 1271 C C . SER A 1 163 ? -8.181 11.470 2.894 1.00 95.00 163 SER A C 1
ATOM 1273 O O . SER A 1 163 ? -9.291 10.964 2.716 1.00 95.00 163 SER A O 1
ATOM 1275 N N . GLY A 1 164 ? -7.283 10.917 3.714 1.00 96.44 164 GLY A N 1
ATOM 1276 C CA . GLY A 1 164 ? -7.557 9.723 4.520 1.00 96.44 164 GLY A CA 1
ATOM 1277 C C . GLY A 1 164 ? -6.591 8.575 4.247 1.00 96.44 164 GLY A C 1
ATOM 1278 O O . GLY A 1 164 ? -5.388 8.791 4.163 1.00 96.44 164 GLY A O 1
ATOM 1279 N N . ILE A 1 165 ? -7.095 7.340 4.187 1.00 98.06 165 ILE A N 1
ATOM 1280 C CA . ILE A 1 165 ? -6.278 6.117 4.135 1.00 98.06 165 ILE A CA 1
ATOM 1281 C C . ILE A 1 165 ? -6.393 5.453 2.765 1.00 98.06 165 ILE A C 1
ATOM 1283 O O . ILE A 1 165 ? -7.495 5.273 2.243 1.00 98.06 165 ILE A O 1
ATOM 1287 N N . PHE A 1 166 ? -5.254 5.034 2.222 1.00 97.50 166 PHE A N 1
ATOM 1288 C CA . PHE A 1 166 ? -5.098 4.454 0.893 1.00 97.50 166 PHE A CA 1
ATOM 1289 C C . PHE A 1 166 ? -4.282 3.164 0.948 1.00 97.50 166 PHE A C 1
ATOM 1291 O O . PHE A 1 166 ? -3.462 2.976 1.844 1.00 97.50 166 PHE A O 1
ATOM 1298 N N . LEU A 1 167 ? -4.476 2.304 -0.049 1.00 98.00 167 LEU A N 1
ATOM 1299 C CA . LEU A 1 167 ? -3.620 1.164 -0.354 1.00 98.00 167 LEU A CA 1
ATOM 1300 C C . LEU A 1 167 ? -2.990 1.381 -1.728 1.00 98.00 167 LEU A C 1
ATOM 1302 O O . LEU A 1 167 ? -3.705 1.508 -2.721 1.00 98.00 167 LEU A O 1
ATOM 1306 N N . ALA A 1 168 ? -1.663 1.413 -1.782 1.00 97.50 168 ALA A N 1
ATOM 1307 C CA . ALA A 1 168 ? -0.905 1.556 -3.015 1.00 97.50 168 ALA A CA 1
ATOM 1308 C C . ALA A 1 168 ? -0.053 0.324 -3.311 1.00 97.50 168 ALA A C 1
ATOM 1310 O O . ALA A 1 168 ? 0.435 -0.372 -2.418 1.00 97.50 168 ALA A O 1
ATOM 1311 N N . GLU A 1 169 ? 0.140 0.085 -4.599 1.00 97.19 169 GLU A N 1
ATOM 1312 C CA . GLU A 1 169 ? 1.104 -0.873 -5.113 1.00 97.19 169 GLU A CA 1
ATOM 1313 C C . GLU A 1 169 ? 2.546 -0.441 -4.806 1.00 97.19 169 GLU A C 1
ATOM 1315 O O . GLU A 1 169 ? 2.895 0.734 -4.914 1.00 97.19 169 GLU A O 1
ATOM 1320 N N . ASN A 1 170 ? 3.401 -1.412 -4.481 1.00 96.19 170 ASN A N 1
ATOM 1321 C CA . ASN A 1 170 ? 4.835 -1.206 -4.299 1.00 96.19 170 ASN A CA 1
ATOM 1322 C C . ASN A 1 170 ? 5.610 -1.564 -5.581 1.00 96.19 170 ASN A C 1
ATOM 1324 O O . ASN A 1 170 ? 6.284 -2.595 -5.632 1.00 96.19 170 ASN A O 1
ATOM 1328 N N . ASP A 1 171 ? 5.476 -0.742 -6.623 1.00 97.50 171 ASP A N 1
ATOM 1329 C CA . ASP A 1 171 ? 6.148 -0.939 -7.914 1.00 97.50 171 ASP A CA 1
ATOM 1330 C C . ASP A 1 171 ? 6.470 0.406 -8.588 1.00 97.50 171 ASP A C 1
ATOM 1332 O O . ASP A 1 171 ? 5.592 1.258 -8.733 1.00 97.50 171 ASP A O 1
ATOM 1336 N N . VAL A 1 172 ? 7.722 0.598 -9.020 1.00 97.12 172 VAL A N 1
ATOM 1337 C CA . VAL A 1 172 ? 8.205 1.832 -9.665 1.00 97.12 172 VAL A CA 1
ATOM 1338 C C . VAL A 1 172 ? 7.617 2.032 -11.066 1.00 97.12 172 VAL A C 1
ATOM 1340 O O . VAL A 1 172 ? 7.613 3.142 -11.605 1.00 97.12 172 VAL A O 1
ATOM 1343 N N . ARG A 1 173 ? 7.139 0.957 -11.702 1.00 96.75 173 ARG A N 1
ATOM 1344 C CA . ARG A 1 173 ? 6.696 0.981 -13.097 1.00 96.75 173 ARG A CA 1
ATOM 1345 C C . ARG A 1 173 ? 5.281 1.574 -13.204 1.00 96.75 173 ARG A C 1
ATOM 1347 O O . ARG A 1 173 ? 4.368 1.167 -12.476 1.00 96.75 173 ARG A O 1
ATOM 1354 N N . PRO A 1 174 ? 5.036 2.502 -14.149 1.00 95.25 174 PRO A N 1
ATOM 1355 C CA . PRO A 1 174 ? 3.709 3.073 -14.366 1.00 95.25 174 PRO A CA 1
ATOM 1356 C C . PRO A 1 174 ? 2.768 2.046 -15.010 1.00 95.25 174 PRO A C 1
ATOM 1358 O O . PRO A 1 174 ? 3.210 1.192 -15.760 1.00 95.25 174 PRO A O 1
ATOM 1361 N N . VAL A 1 175 ? 1.453 2.096 -14.825 1.00 94.69 175 VAL A N 1
ATOM 1362 C CA . VAL A 1 175 ? 0.684 3.054 -14.019 1.00 94.69 175 VAL A CA 1
ATOM 1363 C C . VAL A 1 175 ? 0.519 2.478 -12.606 1.00 94.69 175 VAL A C 1
ATOM 1365 O O . VAL A 1 175 ? 0.216 1.291 -12.501 1.00 94.69 175 VAL A O 1
ATOM 1368 N N . PRO A 1 176 ? 0.749 3.239 -11.522 1.00 94.12 176 PRO A N 1
ATOM 1369 C CA . PRO A 1 176 ? 0.558 2.718 -10.169 1.00 94.12 176 PRO A CA 1
ATOM 1370 C C . PRO A 1 176 ? -0.930 2.486 -9.876 1.00 94.12 176 PRO A C 1
ATOM 1372 O O . PRO A 1 176 ? -1.766 3.320 -10.234 1.00 94.12 176 PRO A O 1
ATOM 1375 N N . LEU A 1 177 ? -1.259 1.384 -9.196 1.00 96.56 177 LEU A N 1
ATOM 1376 C CA . LEU A 1 177 ? -2.589 1.185 -8.618 1.00 96.56 177 LEU A CA 1
ATOM 1377 C C . LEU A 1 177 ? -2.634 1.776 -7.202 1.00 96.56 177 LEU A C 1
ATOM 1379 O O . LEU A 1 177 ? -1.872 1.365 -6.329 1.00 96.56 177 LEU A O 1
ATOM 1383 N N . VAL A 1 178 ? -3.551 2.721 -6.980 1.00 96.44 178 VAL A N 1
ATOM 1384 C CA . VAL A 1 178 ? -3.839 3.320 -5.669 1.00 96.44 178 VAL A CA 1
ATOM 1385 C C . VAL A 1 178 ? -5.342 3.261 -5.429 1.00 96.44 178 VAL A C 1
ATOM 1387 O O . VAL A 1 178 ? -6.119 3.722 -6.265 1.00 96.44 178 VAL A O 1
ATOM 1390 N N . VAL A 1 179 ? -5.749 2.696 -4.295 1.00 96.00 179 VAL A N 1
ATOM 1391 C CA . VAL A 1 179 ? -7.153 2.492 -3.926 1.00 96.00 179 VAL A CA 1
ATOM 1392 C C . VAL A 1 179 ? -7.449 3.231 -2.618 1.00 96.00 179 VAL A C 1
ATOM 1394 O O . VAL A 1 179 ? -6.761 2.984 -1.623 1.00 96.00 179 VAL A O 1
ATOM 1397 N N . PRO A 1 180 ? -8.448 4.133 -2.572 1.00 95.88 180 PRO A N 1
ATOM 1398 C CA . PRO A 1 180 ? -8.893 4.725 -1.315 1.00 95.88 180 PRO A CA 1
ATOM 1399 C C . PRO A 1 180 ? -9.571 3.655 -0.451 1.00 95.88 180 PRO A C 1
ATOM 1401 O O . PRO A 1 180 ? -10.475 2.963 -0.910 1.00 95.88 180 PRO A O 1
ATOM 1404 N N . LEU A 1 181 ? -9.137 3.522 0.802 1.00 96.62 181 LEU A N 1
ATOM 1405 C CA . LEU A 1 181 ? -9.716 2.583 1.767 1.00 96.62 181 LEU A CA 1
ATOM 1406 C C . LEU A 1 181 ? -10.667 3.264 2.751 1.00 96.62 181 LEU A C 1
ATOM 1408 O O . LEU A 1 181 ? -11.665 2.671 3.149 1.00 96.62 181 LEU A O 1
ATOM 1412 N N . TYR A 1 182 ? -10.349 4.491 3.172 1.00 97.12 182 TYR A N 1
ATOM 1413 C CA . TYR A 1 182 ? -11.151 5.236 4.144 1.00 97.12 182 TYR A CA 1
ATOM 1414 C C . TYR A 1 182 ? -10.964 6.746 3.956 1.00 97.12 182 TYR A C 1
ATOM 1416 O O . TYR A 1 182 ? -9.973 7.322 4.406 1.00 97.12 182 TYR A O 1
ATOM 1424 N N . SER A 1 183 ? -11.906 7.397 3.270 1.00 95.81 183 SER A N 1
ATOM 1425 C CA . SER A 1 183 ? -11.807 8.805 2.846 1.00 95.81 183 SER A CA 1
ATOM 1426 C C . SER A 1 183 ? -12.256 9.793 3.929 1.00 95.81 183 SER A C 1
ATOM 1428 O O . SER A 1 183 ? -13.249 10.507 3.775 1.00 95.81 183 SER A O 1
ATOM 1430 N N . ARG A 1 184 ? -11.550 9.805 5.064 1.00 96.56 184 ARG A N 1
ATOM 1431 C CA . ARG A 1 184 ? -11.785 10.740 6.175 1.00 96.56 184 ARG A CA 1
ATOM 1432 C C . ARG A 1 184 ? -10.473 11.417 6.587 1.00 96.56 184 ARG A C 1
ATOM 1434 O O . ARG A 1 184 ? -9.566 10.721 7.051 1.00 96.56 184 ARG A O 1
ATOM 1441 N N . PRO A 1 185 ? -10.363 12.751 6.461 1.00 94.81 185 PRO A N 1
ATOM 1442 C CA . PRO A 1 185 ? -9.186 13.485 6.916 1.00 94.81 185 PRO A CA 1
ATOM 1443 C C . PRO A 1 185 ? -8.934 13.258 8.409 1.00 94.81 185 PRO A C 1
ATOM 1445 O O . PRO A 1 185 ? -9.866 13.253 9.213 1.00 94.81 185 PRO A O 1
ATOM 1448 N N . GLY A 1 186 ? -7.673 13.065 8.790 1.00 89.19 186 GLY A N 1
ATOM 1449 C CA . GLY A 1 186 ? -7.283 12.829 10.184 1.00 89.19 186 GLY A CA 1
ATOM 1450 C C . GLY A 1 186 ? -7.569 11.422 10.726 1.00 89.19 186 GLY A C 1
ATOM 1451 O O . GLY A 1 186 ? -7.151 11.129 11.851 1.00 89.19 186 GLY A O 1
ATOM 1452 N N . ALA A 1 187 ? -8.209 10.538 9.949 1.00 95.44 187 ALA A N 1
ATOM 1453 C CA . ALA A 1 187 ? -8.331 9.130 10.309 1.00 95.44 187 ALA A CA 1
ATOM 1454 C C . ALA A 1 187 ? -6.944 8.485 10.425 1.00 95.44 187 ALA A C 1
ATOM 1456 O O . ALA A 1 187 ? -6.040 8.719 9.620 1.00 95.44 187 ALA A O 1
ATOM 1457 N N . GLN A 1 188 ? -6.772 7.658 11.449 1.00 95.69 188 GLN A N 1
ATOM 1458 C CA . GLN A 1 188 ? -5.516 6.969 11.725 1.00 95.69 188 GLN A CA 1
ATOM 1459 C C . GLN A 1 188 ? -5.696 5.479 11.488 1.00 95.69 188 GLN A C 1
ATOM 1461 O O . GLN A 1 188 ? -6.771 4.952 11.748 1.00 95.69 188 GLN A O 1
ATOM 1466 N N . PHE A 1 189 ? -4.638 4.767 11.105 1.00 97.62 189 PHE A N 1
ATOM 1467 C CA . PHE A 1 189 ? -4.684 3.307 11.032 1.00 97.62 189 PHE A CA 1
ATOM 1468 C C . PHE A 1 189 ? -3.563 2.635 11.826 1.00 97.62 189 PHE A C 1
ATOM 1470 O O . PHE A 1 189 ? -2.513 3.228 12.106 1.00 97.62 189 PHE A O 1
ATOM 1477 N N . ARG A 1 190 ? -3.793 1.369 12.173 1.00 96.88 190 ARG A N 1
ATOM 1478 C CA . ARG A 1 190 ? -2.806 0.421 12.696 1.00 96.88 190 ARG A CA 1
ATOM 1479 C C . ARG A 1 190 ? -3.080 -0.951 12.101 1.00 96.88 190 ARG A C 1
ATOM 1481 O O . ARG A 1 190 ? -4.236 -1.342 11.977 1.00 96.88 190 ARG A O 1
ATOM 1488 N N . ILE A 1 191 ? -2.023 -1.703 11.819 1.00 95.75 191 ILE A N 1
ATOM 1489 C CA . ILE A 1 191 ? -2.143 -3.139 11.576 1.00 95.75 191 ILE A CA 1
ATOM 1490 C C . ILE A 1 191 ? -2.006 -3.835 12.931 1.00 95.75 191 ILE A C 1
ATOM 1492 O O . ILE A 1 191 ? -0.963 -3.745 13.580 1.00 95.75 191 ILE A O 1
ATOM 1496 N N . VAL A 1 192 ? -3.068 -4.493 13.392 1.00 95.00 192 VAL A N 1
ATOM 1497 C CA . VAL A 1 192 ? -3.103 -5.188 14.687 1.00 95.00 192 VAL A CA 1
ATOM 1498 C C . VAL A 1 192 ? -3.450 -6.645 14.436 1.00 95.00 192 VAL A C 1
ATOM 1500 O O . VAL A 1 192 ? -4.523 -6.943 13.925 1.00 95.00 192 VAL A O 1
ATOM 1503 N N . ASN A 1 193 ? -2.535 -7.557 14.777 1.00 90.88 193 ASN A N 1
ATOM 1504 C CA . ASN A 1 193 ? -2.686 -8.999 14.534 1.00 90.88 193 ASN A CA 1
ATOM 1505 C C . ASN A 1 193 ? -3.049 -9.335 13.072 1.00 90.88 193 ASN A C 1
ATOM 1507 O O . ASN A 1 193 ? -3.844 -10.230 12.810 1.00 90.88 193 ASN A O 1
ATOM 1511 N N . GLY A 1 194 ? -2.491 -8.581 12.120 1.00 91.81 194 GLY A N 1
ATOM 1512 C CA . GLY A 1 194 ? -2.764 -8.743 10.689 1.00 91.81 194 GLY A CA 1
ATOM 1513 C C . GLY A 1 194 ? -4.051 -8.079 10.189 1.00 91.81 194 GLY A C 1
ATOM 1514 O O . GLY A 1 194 ? -4.251 -8.038 8.982 1.00 91.81 194 GLY A O 1
ATOM 1515 N N . ALA A 1 195 ? -4.888 -7.514 11.064 1.00 94.12 195 ALA A N 1
ATOM 1516 C CA . ALA A 1 195 ? -6.081 -6.765 10.672 1.00 94.12 195 ALA A CA 1
ATOM 1517 C C . ALA A 1 195 ? -5.773 -5.271 10.499 1.00 94.12 195 ALA A C 1
ATOM 1519 O O . ALA A 1 195 ? -5.053 -4.685 11.313 1.00 94.12 195 ALA A O 1
ATOM 1520 N N . LEU A 1 196 ? -6.344 -4.647 9.465 1.00 97.50 196 LEU A N 1
ATOM 1521 C CA . LEU A 1 196 ? -6.276 -3.202 9.263 1.00 97.50 196 LEU A CA 1
ATOM 1522 C C . LEU A 1 196 ? -7.364 -2.522 10.096 1.00 97.50 196 LEU A C 1
ATOM 1524 O O . LEU A 1 196 ? -8.546 -2.562 9.759 1.00 97.50 196 LEU A O 1
ATOM 1528 N N . ILE A 1 197 ? -6.942 -1.889 11.186 1.00 98.06 197 ILE A N 1
ATOM 1529 C CA . ILE A 1 197 ? -7.822 -1.163 12.095 1.00 98.06 197 ILE A CA 1
ATOM 1530 C C . ILE A 1 197 ? -7.687 0.326 11.821 1.00 98.06 197 ILE A C 1
ATOM 1532 O O . ILE A 1 197 ? -6.573 0.850 11.759 1.00 98.06 197 ILE A O 1
ATOM 1536 N N . VAL A 1 198 ? -8.817 1.013 11.707 1.00 98.12 198 VAL A N 1
ATOM 1537 C CA . VAL A 1 198 ? -8.908 2.464 11.567 1.00 98.12 198 VAL A CA 1
ATOM 1538 C C . VAL A 1 198 ? -9.493 3.061 12.836 1.00 98.12 198 VAL A C 1
ATOM 1540 O O . VAL A 1 198 ? -10.396 2.494 13.438 1.00 98.12 198 VAL A O 1
ATOM 1543 N N . LYS A 1 199 ? -8.970 4.209 13.254 1.00 97.44 199 LYS A N 1
ATOM 1544 C CA . LYS A 1 199 ? -9.538 5.050 14.301 1.00 97.44 199 LYS A CA 1
ATOM 1545 C C . LYS A 1 199 ? -9.996 6.359 13.677 1.00 97.44 199 LYS A C 1
ATOM 1547 O O . LYS A 1 199 ? -9.186 7.072 13.081 1.00 97.44 199 LYS A O 1
ATOM 1552 N N . ASP A 1 200 ? -11.267 6.675 13.877 1.00 96.62 200 ASP A N 1
ATOM 1553 C CA . ASP A 1 200 ? -11.894 7.921 13.446 1.00 96.62 200 ASP A CA 1
ATOM 1554 C C . ASP A 1 200 ? -12.671 8.506 14.633 1.00 96.62 200 ASP A C 1
ATOM 1556 O O . ASP A 1 200 ? -13.592 7.888 15.173 1.00 96.62 200 ASP A O 1
ATOM 1560 N N . GLY A 1 201 ? -12.207 9.654 15.131 1.00 93.25 201 GLY A N 1
ATOM 1561 C CA . GLY A 1 201 ? -12.649 10.200 16.413 1.00 93.25 201 GLY A CA 1
ATOM 1562 C C . GLY A 1 201 ? -12.428 9.217 17.573 1.00 93.25 201 GLY A C 1
ATOM 1563 O O . GLY A 1 201 ? -11.292 8.846 17.894 1.00 93.25 201 GLY A O 1
ATOM 1564 N N . SER A 1 202 ? -13.517 8.824 18.236 1.00 93.31 202 SER A N 1
ATOM 1565 C CA . SER A 1 202 ? -13.520 7.847 19.335 1.00 93.31 202 SER A CA 1
ATOM 1566 C C . SER A 1 202 ? -13.816 6.411 18.896 1.00 93.31 202 SER A C 1
ATOM 1568 O O . SER A 1 202 ? -13.655 5.506 19.713 1.00 93.31 202 SER A O 1
ATOM 1570 N N . ALA A 1 203 ? -14.249 6.206 17.650 1.00 96.56 203 ALA A N 1
ATOM 1571 C CA . ALA A 1 203 ? -14.654 4.907 17.130 1.00 96.56 203 ALA A CA 1
ATOM 1572 C C . ALA A 1 203 ? -13.482 4.174 16.464 1.00 96.56 203 ALA A C 1
ATOM 1574 O O . ALA A 1 203 ? -12.524 4.791 15.979 1.00 96.56 203 ALA A O 1
ATOM 1575 N N . PHE A 1 204 ? -13.579 2.846 16.432 1.00 97.75 204 PHE A N 1
ATOM 1576 C CA . PHE A 1 204 ? -12.672 1.982 15.686 1.00 97.75 204 PHE A CA 1
ATOM 1577 C C . PHE A 1 204 ? -13.429 1.256 14.581 1.00 97.75 204 PHE A C 1
ATOM 1579 O O . PHE A 1 204 ? -14.586 0.892 14.760 1.00 97.75 204 PHE A O 1
ATOM 1586 N N . TYR A 1 205 ? -12.752 1.003 13.468 1.00 97.62 205 TYR A N 1
ATOM 1587 C CA . TYR A 1 205 ? -13.299 0.306 12.314 1.00 97.62 205 TYR A CA 1
ATOM 1588 C C . TYR A 1 205 ? -12.333 -0.780 11.849 1.00 97.62 205 TYR A C 1
ATOM 1590 O O . TYR A 1 205 ? -11.118 -0.593 11.853 1.00 97.62 205 TYR A O 1
ATOM 1598 N N . ASP A 1 206 ? -12.886 -1.911 11.438 1.00 95.88 206 ASP A N 1
ATOM 1599 C CA . ASP A 1 206 ? -12.203 -2.997 10.746 1.00 95.88 206 ASP A CA 1
ATOM 1600 C C . ASP A 1 206 ? -12.356 -2.780 9.243 1.00 95.88 206 ASP A C 1
ATOM 1602 O O . ASP A 1 206 ? -13.488 -2.667 8.767 1.00 95.88 206 ASP A O 1
ATOM 1606 N N . ILE A 1 207 ? -11.244 -2.729 8.505 1.00 95.44 207 ILE A N 1
ATOM 1607 C CA . ILE A 1 207 ? -11.271 -2.802 7.041 1.00 95.44 207 ILE A CA 1
ATOM 1608 C C . ILE A 1 207 ? -10.784 -4.185 6.624 1.00 95.44 207 ILE A C 1
ATOM 1610 O O . ILE A 1 207 ? -9.617 -4.531 6.817 1.00 95.44 207 ILE A O 1
ATOM 1614 N N . SER A 1 208 ? -11.680 -4.972 6.037 1.00 91.75 208 SER A N 1
ATOM 1615 C CA . SER A 1 208 ? -11.428 -6.358 5.637 1.00 91.75 208 SER A CA 1
ATOM 1616 C C . SER A 1 208 ? -11.858 -6.636 4.193 1.00 91.75 208 SER A C 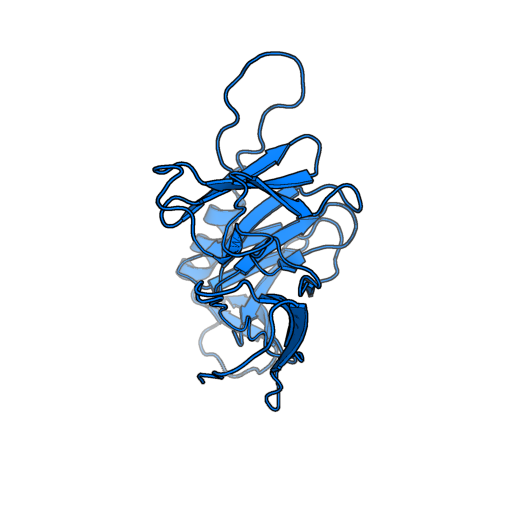1
ATOM 1618 O O . SER A 1 208 ? -12.399 -5.770 3.502 1.00 91.75 208 SER A O 1
ATOM 1620 N N . GLY A 1 209 ? -11.567 -7.853 3.722 1.00 86.06 209 GLY A N 1
ATOM 1621 C CA . GLY A 1 209 ? -11.868 -8.309 2.361 1.00 86.06 209 GLY A CA 1
ATOM 1622 C C . GLY A 1 209 ? -10.658 -8.417 1.432 1.00 86.06 209 GLY A C 1
ATOM 1623 O O . GLY A 1 209 ? -10.860 -8.754 0.271 1.00 86.06 209 GLY A O 1
ATOM 1624 N N . PHE A 1 210 ? -9.443 -8.151 1.927 1.00 81.75 210 PHE A N 1
ATOM 1625 C CA . PHE A 1 210 ? -8.175 -8.299 1.196 1.00 81.75 210 PHE A CA 1
ATOM 1626 C C . PHE A 1 210 ? -7.669 -9.742 1.156 1.00 81.75 210 PHE A C 1
ATOM 1628 O O . PHE A 1 210 ? -7.862 -10.459 2.165 1.00 81.75 210 PHE A O 1
#

Foldseek 3Di:
DDDDPDDFDWDWDWDDDPQWDIFIFIATDDPPFDQDDDTQTHGPDKQKAWEDDDPDDPDSRHDHDHPVVVVLVVVQVVDDQPAFDPDDDPDPTDFSEDDPQWTWHQDPQWIKIFRRDDPVPDDSLQALYRVRGDRMDTQGDDPFRWDHWYDASQFIWTAGQQFGIWTWHSGPTPDTDIGDQDGDHPWDWDQDPRWIWIDDPNIIITTDDD

Sequence (210 aa):
FYTDNLIAGTYAVQVSREGYYPWVKKLTVEARIVTDVFAFLVPQSTLIREIEIREGDTASTTRAVSKNEYNTFVKAFARKIVSAPTQGGMATSTPVDTRAGAELYIEDGNLIVRWMKDPQSVPSSFCIKPSSCVQEFFIEKGRETTANAQFFAGGVVYSTKESGIFLAENDVRPVPLVVPLYSRPGAQFRIVNGALIVKDGSAFYDISGF